Protein AF-A0A958FHH5-F1 (afdb_monomer_lite)

Radius of gyration: 32.38 Å; chains: 1; bounding box: 76×62×76 Å

Structure (mmCIF, N/CA/C/O backbone):
data_AF-A0A958FHH5-F1
#
_entry.id   AF-A0A958FHH5-F1
#
loop_
_atom_site.group_PDB
_atom_site.id
_atom_site.type_symbol
_atom_site.label_atom_id
_atom_site.label_alt_id
_atom_site.label_comp_id
_atom_site.label_asym_id
_atom_site.label_entity_id
_atom_site.label_seq_id
_atom_site.pdbx_PDB_ins_code
_atom_site.Cartn_x
_atom_site.Cartn_y
_atom_site.Cartn_z
_atom_site.occupancy
_atom_site.B_iso_or_equiv
_atom_site.auth_seq_id
_atom_site.auth_comp_id
_atom_site.auth_asym_id
_atom_site.auth_atom_id
_atom_site.pdbx_PDB_model_num
ATOM 1 N N . GLU A 1 1 ? -6.056 24.837 -4.187 1.00 87.88 1 GLU A N 1
ATOM 2 C CA . GLU A 1 1 ? -6.673 23.653 -3.540 1.00 87.88 1 GLU A CA 1
ATOM 3 C C . GLU A 1 1 ? -6.805 22.467 -4.490 1.00 87.88 1 GLU A C 1
ATOM 5 O O . GLU A 1 1 ? -6.250 21.429 -4.171 1.00 87.88 1 GLU A O 1
ATOM 10 N N . PHE A 1 2 ? -7.457 22.602 -5.654 1.00 94.44 2 PHE A N 1
ATOM 11 C CA . PHE A 1 2 ? -7.648 21.477 -6.589 1.00 94.44 2 PHE A CA 1
ATOM 12 C C . PHE A 1 2 ? -6.337 20.785 -7.005 1.00 94.44 2 PHE A C 1
ATOM 14 O O . PHE A 1 2 ? -6.196 19.589 -6.786 1.00 94.44 2 PHE A O 1
ATOM 21 N N . SER A 1 3 ? -5.340 21.538 -7.486 1.00 96.00 3 SER A N 1
ATOM 22 C CA . SER A 1 3 ? -4.035 20.979 -7.888 1.00 96.00 3 SER A CA 1
ATOM 23 C C . SER A 1 3 ? -3.269 20.308 -6.740 1.00 96.00 3 SER A C 1
ATOM 25 O O . SER A 1 3 ? -2.525 19.364 -6.969 1.00 96.00 3 SER A O 1
ATOM 27 N N . ILE A 1 4 ? -3.477 20.761 -5.496 1.00 96.38 4 ILE A N 1
ATOM 28 C CA . ILE A 1 4 ? -2.903 20.124 -4.299 1.00 96.38 4 ILE A CA 1
ATOM 29 C C . ILE A 1 4 ? -3.571 18.763 -4.076 1.00 96.38 4 ILE A C 1
ATOM 31 O O . ILE A 1 4 ? -2.890 17.778 -3.816 1.00 96.38 4 ILE A O 1
ATOM 35 N N . GLY A 1 5 ? -4.900 18.698 -4.202 1.00 96.12 5 GLY A N 1
ATOM 36 C CA . GLY A 1 5 ? -5.649 17.445 -4.090 1.00 96.12 5 GLY A CA 1
ATOM 37 C C . GLY A 1 5 ? -5.263 16.445 -5.178 1.00 96.12 5 GLY A C 1
ATOM 38 O O . GLY A 1 5 ? -5.027 15.281 -4.881 1.00 96.12 5 GLY A O 1
ATOM 39 N N . GLU A 1 6 ? -5.122 16.913 -6.417 1.00 96.00 6 GLU A N 1
ATOM 40 C CA . GLU A 1 6 ? -4.644 16.101 -7.537 1.00 96.00 6 GLU A CA 1
ATOM 41 C C . GLU A 1 6 ? -3.234 15.552 -7.273 1.00 96.00 6 GLU A C 1
ATOM 43 O O . GLU A 1 6 ? -2.996 14.358 -7.438 1.00 96.00 6 GLU A O 1
ATOM 48 N N . TYR A 1 7 ? -2.320 16.385 -6.765 1.00 96.50 7 TYR A N 1
ATOM 49 C CA . TYR A 1 7 ? -0.983 15.934 -6.381 1.00 96.50 7 TYR A CA 1
ATOM 50 C C . TYR A 1 7 ? -1.019 14.859 -5.287 1.00 96.50 7 TYR A C 1
ATOM 52 O O . TYR A 1 7 ? -0.315 13.860 -5.396 1.00 96.50 7 TYR A O 1
ATOM 60 N N . ILE A 1 8 ? -1.855 15.025 -4.257 1.00 96.44 8 ILE A N 1
ATOM 61 C CA . ILE A 1 8 ? -2.044 14.015 -3.202 1.00 96.44 8 ILE A CA 1
ATOM 62 C C . ILE A 1 8 ? -2.522 12.688 -3.808 1.00 96.44 8 ILE A C 1
ATOM 64 O O . ILE A 1 8 ? -1.971 11.642 -3.479 1.00 96.44 8 ILE A O 1
ATOM 68 N N . ILE A 1 9 ? -3.500 12.729 -4.719 1.00 93.38 9 ILE A N 1
ATOM 69 C CA . ILE A 1 9 ? -4.060 11.536 -5.375 1.00 93.38 9 ILE A CA 1
ATOM 70 C C . ILE A 1 9 ? -3.011 10.823 -6.242 1.00 93.38 9 ILE A C 1
ATOM 72 O O . ILE A 1 9 ? -2.945 9.596 -6.236 1.00 93.38 9 ILE A O 1
ATOM 76 N N . TYR A 1 10 ? -2.158 11.562 -6.956 1.00 93.31 10 TYR A N 1
ATOM 77 C CA . TYR A 1 10 ? -1.091 10.958 -7.763 1.00 93.31 10 TYR A CA 1
ATOM 78 C C . TYR A 1 10 ? 0.041 10.333 -6.944 1.00 93.31 10 TYR A C 1
ATOM 80 O O . TYR A 1 10 ? 0.818 9.557 -7.493 1.00 93.31 10 TYR A O 1
ATOM 88 N N . ASN A 1 11 ? 0.138 10.653 -5.654 1.00 94.88 11 ASN A N 1
ATOM 89 C CA . ASN A 1 11 ? 1.156 10.116 -4.751 1.00 94.88 11 ASN A CA 1
ATOM 90 C C . ASN A 1 11 ? 0.574 9.102 -3.753 1.00 94.88 11 ASN A C 1
ATOM 92 O O . ASN A 1 11 ? 1.100 8.918 -2.654 1.00 94.88 11 ASN A O 1
ATOM 96 N N . LEU A 1 12 ? -0.529 8.449 -4.119 1.00 93.44 12 LEU A N 1
ATOM 97 C CA . LEU A 1 12 ? -1.067 7.324 -3.366 1.00 93.44 12 LEU A CA 1
ATOM 98 C C . LEU A 1 12 ? -0.330 6.039 -3.725 1.00 93.44 12 LEU A C 1
ATOM 100 O O . LEU A 1 12 ? -0.006 5.782 -4.884 1.00 93.44 12 LEU A O 1
ATOM 104 N N . ARG A 1 13 ? -0.117 5.203 -2.717 1.00 91.56 13 ARG A N 1
ATOM 105 C CA . ARG A 1 13 ? 0.350 3.830 -2.893 1.00 91.56 13 ARG A CA 1
ATOM 106 C C . ARG A 1 13 ? -0.820 2.912 -3.247 1.00 91.56 13 ARG A C 1
ATOM 108 O O . ARG A 1 13 ? -1.985 3.273 -3.081 1.00 91.56 13 ARG A O 1
ATOM 115 N N . ASP A 1 14 ? -0.505 1.684 -3.650 1.00 89.38 14 ASP A N 1
ATOM 116 C CA . ASP A 1 14 ? -1.494 0.668 -4.047 1.00 89.38 14 ASP A CA 1
ATOM 117 C C . ASP A 1 14 ? -2.492 0.297 -2.927 1.00 89.38 14 ASP A C 1
ATOM 119 O O . ASP A 1 14 ? -3.592 -0.176 -3.198 1.00 89.38 14 ASP A O 1
ATOM 123 N N . ASP A 1 15 ? -2.134 0.515 -1.656 1.00 91.25 15 ASP A N 1
ATOM 124 C CA . ASP A 1 15 ? -3.020 0.321 -0.497 1.00 91.25 15 ASP A CA 1
ATOM 125 C C . ASP A 1 15 ? -3.979 1.507 -0.248 1.00 91.25 15 ASP A C 1
ATOM 127 O O . ASP A 1 15 ? -4.868 1.433 0.608 1.00 91.25 15 ASP A O 1
ATOM 131 N N . GLY A 1 16 ? -3.832 2.592 -1.012 1.00 92.44 16 GLY A N 1
ATOM 132 C CA . GLY A 1 16 ? -4.584 3.837 -0.886 1.00 92.44 16 GLY A CA 1
ATOM 133 C C . GLY A 1 16 ? -4.055 4.787 0.183 1.00 92.44 16 GLY A C 1
ATOM 134 O O . GLY A 1 16 ? -4.721 5.777 0.477 1.00 92.44 16 GLY A O 1
ATOM 135 N N . TRP A 1 17 ? -2.902 4.519 0.797 1.00 95.62 17 TRP A N 1
ATOM 136 C CA . TRP A 1 17 ? -2.264 5.463 1.719 1.00 95.62 17 TRP A CA 1
ATOM 137 C C . TRP A 1 17 ? -1.385 6.453 0.958 1.00 95.62 17 TRP A C 1
ATOM 139 O O . TRP A 1 17 ? -0.913 6.168 -0.143 1.00 95.62 17 TRP A O 1
ATOM 149 N N . LEU A 1 18 ? -1.165 7.624 1.551 1.00 95.62 18 LEU A N 1
ATOM 150 C CA . LEU A 1 18 ? -0.215 8.594 1.016 1.00 95.62 18 LEU A CA 1
ATOM 151 C C . LEU A 1 18 ? 1.204 8.023 1.128 1.00 95.62 18 LEU A C 1
ATOM 153 O O . LEU A 1 18 ? 1.540 7.400 2.141 1.00 95.62 18 LEU A O 1
ATOM 157 N N . ASP A 1 19 ? 2.026 8.221 0.099 1.00 93.12 19 ASP A N 1
ATOM 158 C CA . ASP A 1 19 ? 3.425 7.807 0.148 1.00 93.12 19 ASP A CA 1
ATOM 159 C C . ASP A 1 19 ? 4.137 8.425 1.364 1.00 93.12 19 ASP A C 1
ATOM 161 O O . ASP A 1 19 ? 3.977 9.603 1.681 1.00 93.12 19 ASP A O 1
ATOM 165 N N . THR A 1 20 ? 4.932 7.613 2.060 1.00 88.56 20 THR A N 1
ATOM 166 C CA . THR A 1 20 ? 5.675 8.021 3.256 1.00 88.56 20 THR A CA 1
ATOM 167 C C . THR A 1 20 ? 6.700 9.118 2.986 1.00 88.56 20 THR A C 1
ATOM 169 O O . THR A 1 20 ? 7.062 9.839 3.915 1.00 88.56 20 THR A O 1
ATOM 172 N N . GLU A 1 21 ? 7.173 9.249 1.746 1.00 89.44 21 GLU A N 1
ATOM 173 C CA . GLU A 1 21 ? 8.102 10.309 1.344 1.00 89.44 21 GLU A CA 1
ATOM 174 C C . GLU A 1 21 ? 7.393 11.648 1.079 1.00 89.44 21 GLU A C 1
ATOM 176 O O . GLU A 1 21 ? 8.039 12.697 1.052 1.00 89.44 21 GLU A O 1
ATOM 181 N N . VAL A 1 22 ? 6.064 11.639 0.929 1.00 91.19 22 VAL A N 1
ATOM 182 C CA . VAL A 1 22 ? 5.265 12.819 0.593 1.00 91.19 22 VAL A CA 1
ATOM 183 C C . VAL A 1 22 ? 4.611 13.385 1.851 1.00 91.19 22 VAL A C 1
ATOM 185 O O . VAL A 1 22 ? 3.597 12.892 2.343 1.00 91.19 22 VAL A O 1
ATOM 188 N N . THR A 1 23 ? 5.185 14.469 2.374 1.00 93.69 23 THR A N 1
ATOM 189 C CA . THR A 1 23 ? 4.656 15.181 3.548 1.00 93.69 23 THR A CA 1
ATOM 190 C C . THR A 1 23 ? 3.908 16.455 3.166 1.00 93.69 23 THR A C 1
ATOM 192 O O . THR A 1 23 ? 4.121 17.031 2.095 1.00 93.69 23 THR A O 1
ATOM 195 N N . THR A 1 24 ? 3.071 16.958 4.075 1.00 93.31 24 THR A N 1
ATOM 196 C CA . THR A 1 24 ? 2.372 18.240 3.917 1.00 93.31 24 THR A CA 1
ATOM 197 C C . THR A 1 24 ? 3.321 19.409 3.671 1.00 93.31 24 THR A C 1
ATOM 199 O O . THR A 1 24 ? 3.011 20.288 2.871 1.00 93.31 24 THR A O 1
ATOM 202 N N . GLU A 1 25 ? 4.496 19.395 4.298 1.00 94.56 25 GLU A N 1
ATOM 203 C CA . GLU A 1 25 ? 5.543 20.407 4.137 1.00 94.56 25 GLU A CA 1
ATOM 204 C C . GLU A 1 25 ? 6.187 20.322 2.751 1.00 94.56 25 GLU A C 1
ATOM 206 O O . GLU A 1 25 ? 6.414 21.350 2.116 1.00 94.56 25 GLU A O 1
ATOM 211 N N . SER A 1 26 ? 6.443 19.106 2.255 1.00 94.56 26 SER A N 1
ATOM 212 C CA . SER A 1 26 ? 7.017 18.906 0.919 1.00 94.56 26 SER A CA 1
ATOM 213 C C . SER A 1 26 ? 6.073 19.396 -0.186 1.00 94.56 26 SER A C 1
ATOM 215 O O . SER A 1 26 ? 6.493 20.119 -1.088 1.00 94.56 26 SER A O 1
ATOM 217 N N . ILE A 1 27 ? 4.775 19.099 -0.065 1.00 94.75 27 ILE A N 1
ATOM 218 C CA . ILE A 1 27 ? 3.745 19.583 -0.990 1.00 94.75 27 ILE A CA 1
ATOM 219 C C . ILE A 1 27 ? 3.628 21.107 -0.889 1.00 94.75 27 ILE A C 1
ATOM 221 O O . ILE A 1 27 ? 3.551 21.791 -1.908 1.00 94.75 27 ILE A O 1
ATOM 225 N N . ALA A 1 28 ? 3.641 21.655 0.329 1.00 96.19 28 ALA A N 1
ATOM 226 C CA . ALA A 1 28 ? 3.567 23.095 0.547 1.00 96.19 28 ALA A CA 1
ATOM 227 C C . ALA A 1 28 ? 4.722 23.843 -0.134 1.00 96.19 28 ALA A C 1
ATOM 229 O O . ALA A 1 28 ? 4.491 24.886 -0.741 1.00 96.19 28 ALA A O 1
ATOM 230 N N . LEU A 1 29 ? 5.935 23.278 -0.103 1.00 95.69 29 LEU A N 1
ATOM 231 C CA . LEU A 1 29 ? 7.101 23.823 -0.798 1.00 95.69 29 LEU A CA 1
ATOM 232 C C . LEU A 1 29 ? 6.933 23.798 -2.326 1.00 95.69 29 LEU A C 1
ATOM 234 O O . LEU A 1 29 ? 7.236 24.789 -2.981 1.00 95.69 29 LEU A O 1
ATOM 238 N N . ILE A 1 30 ? 6.426 22.696 -2.891 1.00 95.31 30 ILE A N 1
ATOM 239 C CA . ILE A 1 30 ? 6.205 22.545 -4.343 1.00 95.31 30 ILE A CA 1
ATOM 240 C C . ILE A 1 30 ? 5.177 23.555 -4.866 1.00 95.31 30 ILE A C 1
ATOM 242 O O . ILE A 1 30 ? 5.339 24.098 -5.956 1.00 95.31 30 ILE A O 1
ATOM 246 N N . PHE A 1 31 ? 4.115 23.795 -4.097 1.00 95.81 31 PHE A N 1
ATOM 247 C CA . PHE A 1 31 ? 3.022 24.693 -4.475 1.00 95.81 31 PHE A CA 1
ATOM 248 C C . PHE A 1 31 ? 3.170 26.115 -3.915 1.00 95.81 31 PHE A C 1
ATOM 250 O O . PHE A 1 31 ? 2.223 26.894 -4.025 1.00 95.81 31 PHE A O 1
ATOM 257 N N . GLU A 1 32 ? 4.318 26.439 -3.307 1.00 96.25 32 GLU A N 1
ATOM 258 C CA . GLU A 1 32 ? 4.611 27.737 -2.680 1.00 96.25 32 GLU A CA 1
ATOM 259 C C . GLU A 1 32 ? 3.460 28.234 -1.782 1.00 96.25 32 GLU A C 1
ATOM 261 O O . GLU A 1 32 ? 2.970 29.359 -1.895 1.00 96.25 32 GLU A O 1
ATOM 266 N N . THR A 1 33 ? 2.972 27.357 -0.902 1.00 95.94 33 THR A N 1
ATOM 267 C CA . THR A 1 33 ? 1.782 27.606 -0.080 1.00 95.94 33 THR A CA 1
ATOM 268 C C . THR A 1 33 ? 1.992 27.276 1.399 1.00 95.94 33 THR A C 1
ATOM 270 O O . THR A 1 33 ? 3.053 26.822 1.814 1.00 95.94 33 THR A O 1
ATOM 273 N N . ASP A 1 34 ? 0.969 27.530 2.215 1.00 95.00 34 ASP A N 1
ATOM 274 C CA . ASP A 1 34 ? 0.974 27.229 3.645 1.00 95.00 34 ASP A CA 1
ATOM 275 C C . ASP A 1 34 ? 0.735 25.724 3.896 1.00 95.00 34 ASP A C 1
ATOM 277 O O . ASP A 1 34 ? -0.248 25.174 3.381 1.00 95.00 34 ASP A O 1
ATOM 281 N N . PRO A 1 35 ? 1.547 25.045 4.730 1.00 94.88 35 PRO A N 1
ATOM 282 C CA . PRO A 1 35 ? 1.305 23.652 5.116 1.00 94.88 35 PRO A CA 1
ATOM 283 C C . PRO A 1 35 ? -0.087 23.418 5.715 1.00 94.88 35 PRO A C 1
ATOM 285 O O . PRO A 1 35 ? -0.694 22.369 5.496 1.00 94.88 35 PRO A O 1
ATOM 288 N N . GLY A 1 36 ? -0.648 24.412 6.411 1.00 96.69 36 GLY A N 1
ATOM 289 C CA . GLY A 1 36 ? -2.007 24.346 6.940 1.00 96.69 36 GLY A CA 1
ATOM 290 C C . GLY A 1 36 ? -3.083 24.302 5.852 1.00 96.69 36 GLY A C 1
ATOM 291 O O . GLY A 1 36 ? -4.134 23.693 6.066 1.00 96.69 36 GLY A O 1
ATOM 292 N N . LEU A 1 37 ? -2.855 24.901 4.676 1.00 96.56 37 LEU A N 1
ATOM 293 C CA . LEU A 1 37 ? -3.731 24.722 3.513 1.00 96.56 37 LEU A CA 1
ATOM 294 C C . LEU A 1 37 ? -3.673 23.280 3.003 1.00 96.56 37 LEU A C 1
ATOM 296 O O . LEU A 1 37 ? -4.724 22.689 2.758 1.00 96.56 37 LEU A O 1
ATOM 300 N N . VAL A 1 38 ? -2.473 22.707 2.883 1.00 97.19 38 VAL A N 1
ATOM 301 C CA . VAL A 1 38 ? -2.290 21.322 2.424 1.00 97.19 38 VAL A CA 1
ATOM 302 C C . VAL A 1 38 ? -2.971 20.341 3.375 1.00 97.19 38 VAL A C 1
ATOM 304 O O . VAL A 1 38 ? -3.723 19.487 2.916 1.00 97.19 38 VAL A O 1
ATOM 307 N N . GLU A 1 39 ? -2.809 20.506 4.690 1.00 97.00 39 GLU A N 1
ATOM 308 C CA . GLU A 1 39 ? -3.464 19.655 5.693 1.00 97.00 39 GLU A CA 1
ATOM 309 C C . GLU A 1 39 ? -5.001 19.727 5.590 1.00 97.00 39 GLU A C 1
ATOM 311 O O . GLU A 1 39 ? -5.686 18.713 5.725 1.00 97.00 39 GLU A O 1
ATOM 316 N N . ARG A 1 40 ? -5.579 20.903 5.290 1.00 97.31 40 ARG A N 1
ATOM 317 C CA . ARG A 1 40 ? -7.031 21.024 5.045 1.00 97.31 40 ARG A CA 1
ATOM 318 C C . ARG A 1 40 ? -7.470 20.269 3.795 1.00 97.31 40 ARG A C 1
ATOM 320 O O . ARG A 1 40 ? -8.510 19.609 3.821 1.00 97.31 40 ARG A O 1
ATOM 327 N N . VAL A 1 41 ? -6.701 20.373 2.711 1.00 97.56 41 VAL A N 1
ATOM 328 C CA . VAL A 1 41 ? -6.984 19.650 1.465 1.00 97.56 41 VAL A CA 1
ATOM 329 C C . VAL A 1 41 ? -6.867 18.144 1.695 1.00 97.56 41 VAL A C 1
ATOM 331 O O . VAL A 1 41 ? -7.792 17.418 1.340 1.00 97.56 41 VAL A O 1
ATOM 334 N N . LEU A 1 42 ? -5.808 17.687 2.367 1.00 97.44 42 LEU A N 1
ATOM 335 C CA . LEU A 1 42 ? -5.596 16.286 2.729 1.00 97.44 42 LEU A CA 1
ATOM 336 C C . LEU A 1 42 ? -6.785 15.723 3.517 1.00 97.44 42 LEU A C 1
ATOM 338 O O . LEU A 1 42 ? -7.352 14.711 3.120 1.00 97.44 42 LEU A O 1
ATOM 342 N N . LYS A 1 43 ? -7.249 16.425 4.558 1.00 96.81 43 LYS A N 1
ATOM 343 C CA . LYS A 1 43 ? -8.432 16.012 5.338 1.00 96.81 43 LYS A CA 1
ATOM 344 C C . LYS A 1 43 ? -9.710 15.924 4.507 1.00 96.81 43 LYS A C 1
ATOM 346 O O . LYS A 1 43 ? -10.579 15.104 4.799 1.00 96.81 43 LYS A O 1
ATOM 351 N N . ARG A 1 44 ? -9.855 16.766 3.479 1.00 96.62 44 ARG A N 1
ATOM 352 C CA . ARG A 1 44 ? -10.986 16.688 2.545 1.00 96.62 44 ARG A CA 1
ATOM 353 C C . ARG A 1 44 ? -10.851 15.485 1.612 1.00 96.62 44 ARG A C 1
ATOM 355 O O . ARG A 1 44 ? -11.849 14.802 1.415 1.00 96.62 44 ARG A O 1
ATOM 362 N N . VAL A 1 45 ? -9.651 15.204 1.096 1.00 96.62 45 VAL A N 1
ATOM 363 C CA . VAL A 1 45 ? -9.363 14.009 0.279 1.00 96.62 45 VAL A CA 1
ATOM 364 C C . VAL A 1 45 ? -9.626 12.729 1.076 1.00 96.62 45 VAL A C 1
ATOM 366 O O . VAL A 1 45 ? -10.310 11.841 0.587 1.00 96.62 45 VAL A O 1
ATOM 369 N N . GLN A 1 46 ? -9.205 12.670 2.341 1.00 97.44 46 GLN A N 1
ATOM 370 C CA . GLN A 1 46 ? -9.418 11.505 3.208 1.00 97.44 46 GLN A CA 1
ATOM 371 C C . GLN A 1 46 ? -10.892 11.172 3.473 1.00 97.44 46 GLN A C 1
ATOM 373 O O . GLN A 1 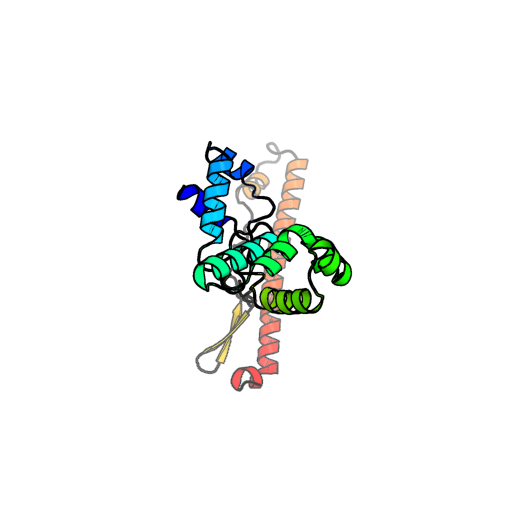46 ? -11.222 10.036 3.811 1.00 97.44 46 GLN A O 1
ATOM 378 N N . ARG A 1 47 ? -11.795 12.144 3.314 1.00 96.19 47 ARG A N 1
ATOM 379 C CA . ARG A 1 47 ? -13.247 11.959 3.452 1.00 96.19 47 ARG A CA 1
ATOM 380 C C . ARG A 1 47 ? -13.952 11.642 2.123 1.00 96.19 47 ARG A C 1
ATOM 382 O O . ARG A 1 47 ? -15.178 11.561 2.114 1.00 96.19 47 ARG A O 1
ATOM 389 N N . MET A 1 48 ? -13.218 11.503 1.017 1.00 94.12 48 MET A N 1
ATOM 390 C CA . MET A 1 48 ? -13.767 11.080 -0.278 1.00 94.12 48 MET A CA 1
ATOM 391 C C . MET A 1 48 ? -14.010 9.568 -0.317 1.00 94.12 48 MET A C 1
ATOM 393 O O . MET A 1 48 ? -13.696 8.867 0.637 1.00 94.12 48 MET A O 1
ATOM 397 N N . ASP A 1 49 ? -14.596 9.073 -1.407 1.00 90.88 49 ASP A N 1
ATOM 398 C CA . ASP A 1 49 ? -14.778 7.641 -1.650 1.00 90.88 49 ASP A CA 1
ATOM 399 C C . ASP A 1 49 ? -13.554 7.078 -2.398 1.00 90.88 49 ASP A C 1
ATOM 401 O O . ASP A 1 49 ? -13.221 7.610 -3.463 1.00 90.88 49 ASP A O 1
ATOM 405 N N . PRO A 1 50 ? -12.863 6.045 -1.878 1.00 93.62 50 PRO A N 1
ATOM 406 C CA . PRO A 1 50 ? -13.110 5.336 -0.616 1.00 93.62 50 PRO A CA 1
ATOM 407 C C . PRO A 1 50 ? -12.643 6.100 0.638 1.00 93.62 50 PRO A C 1
ATOM 409 O O . PRO A 1 50 ? -11.554 6.670 0.678 1.00 93.62 50 PRO A O 1
ATOM 412 N N . VAL A 1 51 ? -13.448 6.062 1.709 1.00 95.62 51 VAL A N 1
ATOM 413 C CA . VAL A 1 51 ? -13.162 6.803 2.955 1.00 95.62 51 VAL A CA 1
ATOM 414 C C . VAL A 1 51 ? -11.883 6.296 3.624 1.00 95.62 51 VAL A C 1
ATOM 416 O O . VAL A 1 51 ? -11.688 5.095 3.805 1.00 95.62 51 VAL A O 1
ATOM 419 N N . GLY A 1 52 ? -11.031 7.226 4.054 1.00 95.69 52 GLY A N 1
ATOM 420 C CA . GLY A 1 52 ? -9.714 6.946 4.626 1.00 95.69 52 GLY A CA 1
ATOM 421 C C . GLY A 1 52 ? -8.593 6.863 3.587 1.00 95.69 52 GLY A C 1
ATOM 422 O O . GLY A 1 52 ? -7.450 6.600 3.963 1.00 95.69 52 GLY A O 1
ATOM 423 N N . ILE A 1 53 ? -8.884 7.085 2.299 1.00 95.88 53 ILE A N 1
ATOM 424 C CA . ILE A 1 53 ? -7.856 7.211 1.258 1.00 95.88 53 ILE A CA 1
ATOM 425 C C . ILE A 1 53 ? -6.908 8.379 1.554 1.00 95.88 53 ILE A C 1
ATOM 427 O O . ILE A 1 53 ? -7.285 9.335 2.219 1.00 95.88 53 ILE A O 1
ATOM 431 N N . ALA A 1 54 ? -5.660 8.318 1.098 1.00 96.50 54 ALA A N 1
ATOM 432 C CA . ALA A 1 54 ? -4.623 9.301 1.425 1.00 96.50 54 ALA A CA 1
ATOM 433 C C . ALA A 1 54 ? -4.305 9.429 2.930 1.00 96.50 54 ALA A C 1
ATOM 435 O O . ALA A 1 54 ? -3.721 10.422 3.367 1.00 96.50 54 ALA A O 1
ATOM 436 N N . ALA A 1 55 ? -4.676 8.452 3.761 1.00 97.00 55 ALA A N 1
ATOM 437 C CA . ALA A 1 55 ? -4.187 8.400 5.135 1.00 97.00 55 ALA A CA 1
ATOM 438 C C . ALA A 1 55 ? -2.665 8.194 5.157 1.00 97.00 55 ALA A C 1
ATOM 440 O O . ALA A 1 55 ? -2.124 7.466 4.327 1.00 97.00 55 ALA A O 1
ATOM 441 N N . ARG A 1 56 ? -1.966 8.801 6.122 1.00 95.44 56 ARG A N 1
ATOM 442 C CA . ARG A 1 56 ? -0.508 8.640 6.284 1.00 95.44 56 ARG A CA 1
ATOM 443 C C . ARG A 1 56 ? -0.157 7.333 6.992 1.00 95.44 56 ARG A C 1
ATOM 445 O O . ARG A 1 56 ? 0.967 6.848 6.909 1.00 95.44 56 ARG A O 1
ATOM 452 N N . ASN A 1 57 ? -1.100 6.786 7.756 1.00 95.19 57 ASN A N 1
ATOM 453 C CA . ASN A 1 57 ? -0.936 5.548 8.506 1.00 95.19 57 ASN A CA 1
ATOM 454 C C . ASN A 1 57 ? -2.291 4.899 8.831 1.00 95.19 57 ASN A C 1
ATOM 456 O O . ASN A 1 57 ? -3.350 5.515 8.701 1.00 95.19 57 ASN A O 1
ATOM 460 N N . LEU A 1 58 ? -2.239 3.655 9.318 1.00 95.00 58 LEU A N 1
ATOM 461 C CA . LEU A 1 58 ? -3.422 2.873 9.683 1.00 95.00 58 LEU A CA 1
ATOM 462 C C . LEU A 1 58 ? -4.311 3.580 10.713 1.00 95.00 58 LEU A C 1
ATOM 464 O O . LEU A 1 58 ? -5.530 3.584 10.574 1.00 95.00 58 LEU A O 1
ATOM 468 N N . ARG A 1 59 ? -3.714 4.182 11.747 1.00 96.50 59 ARG A N 1
ATOM 469 C CA . ARG A 1 59 ? -4.462 4.870 12.804 1.00 96.50 59 ARG A CA 1
ATOM 470 C C . ARG A 1 59 ? -5.309 5.998 12.222 1.00 96.50 59 ARG A C 1
ATOM 472 O O . ARG A 1 59 ? -6.497 6.071 12.511 1.00 96.50 59 ARG A O 1
ATOM 479 N N . GLU A 1 60 ? -4.706 6.843 11.393 1.00 96.25 60 GLU A N 1
ATOM 480 C CA . GLU A 1 60 ? -5.390 7.939 10.708 1.00 96.25 60 GLU A CA 1
ATOM 481 C C . GLU A 1 60 ? -6.487 7.418 9.770 1.00 96.25 60 GLU A C 1
ATOM 483 O O . GLU A 1 60 ? -7.615 7.900 9.840 1.00 96.25 60 GLU A O 1
ATOM 488 N N . CYS A 1 61 ? -6.194 6.380 8.979 1.00 97.06 61 CYS A N 1
ATOM 489 C CA . CYS A 1 61 ? -7.157 5.735 8.082 1.00 97.06 61 CYS A CA 1
ATOM 490 C C . CYS A 1 61 ? -8.429 5.300 8.830 1.00 97.06 61 CYS A C 1
ATOM 492 O O . CYS A 1 61 ? -9.545 5.690 8.476 1.00 97.06 61 CYS A O 1
ATOM 494 N N . LEU A 1 62 ? -8.256 4.541 9.917 1.00 96.81 62 LEU A N 1
ATOM 495 C CA . LEU A 1 62 ? -9.367 4.029 10.719 1.00 96.81 62 LEU A CA 1
ATOM 496 C C . LEU A 1 62 ? -10.109 5.150 11.460 1.00 96.81 62 LEU A C 1
ATOM 498 O O . LEU A 1 62 ? -11.336 5.113 11.554 1.00 96.81 62 LEU A O 1
ATOM 502 N N . MET A 1 63 ? -9.392 6.160 11.964 1.00 96.94 63 MET A N 1
ATOM 503 C CA . MET A 1 63 ? -10.009 7.315 12.622 1.00 96.94 63 MET A CA 1
ATOM 504 C C . MET A 1 63 ? -10.915 8.091 11.663 1.00 96.94 63 MET A C 1
ATOM 506 O O . MET A 1 63 ? -12.057 8.366 12.022 1.00 96.94 63 MET A O 1
ATOM 510 N N . VAL A 1 64 ? -10.463 8.382 10.438 1.00 96.94 64 VAL A N 1
ATOM 511 C CA . VAL A 1 64 ? -11.279 9.109 9.450 1.00 96.94 64 VAL A CA 1
ATOM 512 C C . VAL A 1 64 ? -12.544 8.325 9.095 1.00 96.94 64 VAL A C 1
ATOM 514 O O . VAL A 1 64 ? -13.631 8.901 9.043 1.00 96.94 64 VAL A O 1
ATOM 517 N N . GLN A 1 65 ? -12.446 7.004 8.921 1.00 95.88 65 GLN A N 1
ATOM 518 C CA . GLN A 1 65 ? -13.622 6.171 8.649 1.00 95.88 65 GLN A CA 1
ATOM 519 C C . GLN A 1 65 ? -14.633 6.178 9.802 1.00 95.88 65 GLN A C 1
ATOM 521 O O . GLN A 1 65 ? -15.841 6.237 9.563 1.00 95.88 65 GLN A O 1
ATOM 526 N N . LEU A 1 66 ? -14.162 6.148 11.053 1.00 95.25 66 LEU A N 1
ATOM 527 C CA . LEU A 1 66 ? -15.034 6.256 12.225 1.00 95.25 66 LEU A CA 1
ATOM 528 C C . LEU A 1 66 ? -15.667 7.639 12.356 1.00 95.25 66 LEU A C 1
ATOM 530 O O . LEU A 1 66 ? -16.841 7.726 12.703 1.00 95.25 66 LEU A O 1
ATOM 534 N N . GLU A 1 67 ? -14.923 8.709 12.075 1.00 94.25 67 GLU A N 1
ATOM 535 C CA . GLU A 1 67 ? -15.465 10.068 12.078 1.00 94.25 67 GLU A CA 1
ATOM 536 C C . GLU A 1 67 ? -16.591 10.214 11.058 1.00 94.25 67 GLU A C 1
ATOM 538 O O . GLU A 1 67 ? -17.661 10.704 11.405 1.00 94.25 67 GLU A O 1
ATOM 543 N N . VAL A 1 68 ? -16.391 9.732 9.828 1.00 93.25 68 VAL A N 1
ATOM 544 C CA . VAL A 1 68 ? -17.437 9.768 8.798 1.00 93.25 68 VAL A CA 1
ATOM 545 C C . VAL A 1 68 ? -18.654 8.956 9.238 1.00 93.25 68 VAL A C 1
ATOM 547 O O . VAL A 1 68 ? -19.767 9.468 9.176 1.00 93.25 68 VAL A O 1
ATOM 550 N N . LYS A 1 69 ? -18.469 7.738 9.770 1.00 91.12 69 LYS A N 1
ATOM 551 C CA . LYS A 1 69 ? -19.586 6.929 10.292 1.00 91.12 69 LYS A CA 1
ATOM 552 C C . LYS A 1 69 ? -20.326 7.606 11.447 1.00 91.12 69 LYS A C 1
ATOM 554 O O . LYS A 1 69 ? -21.550 7.511 11.513 1.00 91.12 69 LYS A O 1
ATOM 559 N N . ARG A 1 70 ? -19.614 8.287 12.348 1.00 90.38 70 ARG A N 1
ATOM 560 C CA . ARG A 1 70 ? -20.217 9.078 13.430 1.00 90.38 70 ARG A CA 1
ATOM 561 C C . ARG A 1 70 ? -21.078 10.201 12.868 1.00 90.38 70 ARG A C 1
ATOM 563 O O . ARG A 1 70 ? -22.211 10.360 13.312 1.00 90.38 70 ARG A O 1
ATOM 570 N N . ASP A 1 71 ? -20.555 10.924 11.882 1.00 88.00 71 ASP A N 1
ATOM 571 C CA . ASP A 1 71 ? -21.228 12.065 11.268 1.00 88.00 71 ASP A CA 1
ATOM 572 C C . ASP A 1 71 ? -22.466 11.623 10.444 1.00 88.00 71 ASP A C 1
ATOM 574 O O . ASP A 1 71 ? -23.444 12.364 10.371 1.00 88.00 71 ASP A O 1
ATOM 578 N N . THR A 1 72 ? -22.469 10.414 9.856 1.00 83.81 72 THR A N 1
ATOM 579 C CA . THR A 1 72 ? -23.566 9.933 8.987 1.00 83.81 72 THR A CA 1
ATOM 580 C C . THR A 1 72 ? -24.592 9.019 9.661 1.00 83.81 72 THR A C 1
ATOM 582 O O . THR A 1 72 ? -25.744 8.996 9.238 1.00 83.81 72 THR A O 1
ATOM 585 N N . ALA A 1 73 ? -24.197 8.212 10.650 1.00 72.62 73 ALA A N 1
ATOM 586 C CA . ALA A 1 73 ? -25.028 7.118 11.172 1.00 72.62 73 ALA A CA 1
ATOM 587 C C . ALA A 1 73 ? -25.590 7.362 12.585 1.00 72.62 73 ALA A C 1
ATOM 589 O O . ALA A 1 73 ? -26.202 6.454 13.144 1.00 72.62 73 ALA A O 1
ATOM 590 N N . ASN A 1 74 ? -25.374 8.545 13.186 1.00 65.88 74 ASN A N 1
ATOM 591 C CA . ASN A 1 74 ? -25.750 8.850 14.581 1.00 65.88 74 ASN A CA 1
ATOM 592 C C . ASN A 1 74 ? -25.275 7.782 15.598 1.00 65.88 74 ASN A C 1
ATOM 594 O O . ASN A 1 74 ? -25.870 7.595 16.660 1.00 65.88 74 ASN A O 1
ATOM 598 N N . GLY A 1 75 ? -24.209 7.051 15.265 1.00 63.22 75 GLY A N 1
ATOM 599 C CA . GLY A 1 75 ? -23.710 5.932 16.059 1.00 63.22 75 GLY A CA 1
ATOM 600 C C . GLY A 1 75 ? -22.785 6.369 17.195 1.00 63.22 75 GLY A C 1
ATOM 601 O O . GLY A 1 75 ? -22.089 7.381 17.105 1.00 63.22 75 GLY A O 1
ATOM 602 N N . HIS A 1 76 ? -22.723 5.563 18.257 1.00 77.00 76 HIS A N 1
ATOM 603 C CA . HIS A 1 76 ? -21.804 5.751 19.384 1.00 77.00 76 HIS A CA 1
ATOM 604 C C . HIS A 1 76 ? -20.375 5.298 19.039 1.00 77.00 76 HIS A C 1
ATOM 606 O O . HIS A 1 76 ? -19.882 4.291 19.544 1.00 77.00 76 HIS A O 1
ATOM 612 N N . TYR A 1 77 ? -19.693 6.058 18.179 1.00 88.88 77 TYR A N 1
ATOM 613 C CA . TYR A 1 77 ? -18.299 5.801 17.788 1.00 88.88 77 TYR A CA 1
ATOM 614 C C . TYR A 1 77 ? -17.264 6.531 18.660 1.00 88.88 77 TYR A C 1
ATOM 616 O O . TYR A 1 77 ? -16.064 6.427 18.408 1.00 88.88 77 TYR A O 1
ATOM 624 N N . ASP A 1 78 ? -17.697 7.223 19.718 1.00 90.81 78 ASP A N 1
ATOM 625 C CA . ASP A 1 78 ? -16.808 8.003 20.588 1.00 90.81 78 ASP A CA 1
ATOM 626 C C . ASP A 1 78 ? -15.786 7.136 21.330 1.00 90.81 78 ASP A C 1
ATOM 628 O O . ASP A 1 78 ? -14.622 7.518 21.445 1.00 90.81 78 ASP A O 1
ATOM 632 N N . ILE A 1 79 ? -16.184 5.951 21.808 1.00 93.31 79 ILE A N 1
ATOM 633 C CA . ILE A 1 79 ? -15.261 5.028 22.485 1.00 93.31 79 ILE A CA 1
ATOM 634 C C . ILE A 1 79 ? -14.238 4.448 21.488 1.00 93.31 79 ILE A C 1
ATOM 636 O O . ILE A 1 79 ? -13.044 4.595 21.753 1.00 93.31 79 ILE A O 1
ATOM 640 N N . PRO A 1 80 ? -14.633 3.880 20.327 1.00 94.81 80 PRO A N 1
ATOM 641 C CA . PRO A 1 80 ? -13.688 3.488 19.277 1.00 94.81 80 PRO A CA 1
ATOM 642 C C . PRO A 1 80 ? -12.694 4.591 18.883 1.00 94.81 80 PRO A C 1
ATOM 644 O O . PRO A 1 80 ? -11.491 4.339 18.806 1.00 94.81 80 PRO A O 1
ATOM 647 N N . LEU A 1 81 ? -13.175 5.825 18.690 1.00 95.44 81 LEU A N 1
ATOM 648 C CA . LEU A 1 81 ? -12.328 6.974 18.360 1.00 95.44 81 LEU A CA 1
ATOM 649 C C . LEU A 1 81 ? -11.334 7.295 19.481 1.00 95.44 81 LEU A C 1
ATOM 651 O O . LEU A 1 81 ? -10.156 7.515 19.204 1.00 95.44 81 LEU A O 1
ATOM 655 N N . ARG A 1 82 ? -11.777 7.287 20.746 1.00 95.56 82 ARG A N 1
ATOM 656 C CA . ARG A 1 82 ? -10.898 7.481 21.912 1.00 95.56 82 ARG A CA 1
ATOM 657 C C . ARG A 1 82 ? -9.842 6.387 22.019 1.00 95.56 82 ARG A C 1
ATOM 659 O O . ARG A 1 82 ? -8.692 6.704 22.293 1.00 95.56 82 ARG A O 1
ATOM 666 N N . ILE A 1 83 ? -10.190 5.128 21.748 1.00 96.06 83 ILE A N 1
ATOM 667 C CA . ILE A 1 83 ? -9.223 4.021 21.739 1.00 96.06 83 ILE A CA 1
ATOM 668 C C . ILE A 1 83 ? -8.128 4.279 20.701 1.00 96.06 83 ILE A C 1
ATOM 670 O O . ILE A 1 83 ? -6.947 4.227 21.038 1.00 96.06 83 ILE A O 1
ATOM 674 N N . LEU A 1 84 ? -8.498 4.613 19.460 1.00 96.31 84 LEU A N 1
ATOM 675 C CA . LEU A 1 84 ? -7.514 4.892 18.411 1.00 96.31 84 LEU A CA 1
ATOM 676 C C . LEU A 1 84 ? -6.720 6.180 18.660 1.00 96.31 84 LEU A C 1
ATOM 678 O O . LEU A 1 84 ? -5.578 6.274 18.223 1.00 96.31 84 LEU A O 1
ATOM 682 N N . ARG A 1 85 ? -7.289 7.175 19.349 1.00 95.94 85 ARG A N 1
ATOM 683 C CA . ARG A 1 85 ? -6.618 8.454 19.612 1.00 95.94 85 ARG A CA 1
ATOM 684 C C . ARG A 1 85 ? -5.691 8.408 20.831 1.00 95.94 85 ARG A C 1
ATOM 686 O O . ARG A 1 85 ? -4.568 8.905 20.774 1.00 95.94 85 ARG A O 1
ATOM 693 N N . ASP A 1 86 ? -6.148 7.816 21.921 1.00 95.44 86 ASP A N 1
ATOM 694 C CA . ASP A 1 86 ? -5.515 7.968 23.232 1.00 95.44 86 ASP A CA 1
ATOM 695 C C . ASP A 1 86 ? -4.810 6.673 23.684 1.00 95.44 86 ASP A C 1
ATOM 697 O O . ASP A 1 86 ? -3.891 6.726 24.500 1.00 95.44 86 ASP A O 1
ATOM 701 N N . CYS A 1 87 ? -5.188 5.516 23.119 1.00 95.31 87 CYS A N 1
ATOM 702 C CA . CYS A 1 87 ? -4.728 4.186 23.543 1.00 95.31 87 CYS A CA 1
ATOM 703 C C . CYS A 1 87 ? -4.252 3.295 22.378 1.00 95.31 87 CYS A C 1
ATOM 705 O O . CYS A 1 87 ? -4.307 2.068 22.480 1.00 95.31 87 CYS A O 1
ATOM 707 N N . TYR A 1 88 ? -3.799 3.877 21.260 1.00 94.69 88 TYR A N 1
ATOM 708 C CA . TYR A 1 88 ? -3.465 3.116 20.045 1.00 94.69 88 TYR A CA 1
ATOM 709 C C . TYR A 1 88 ? -2.409 2.027 20.280 1.00 94.69 88 TYR A C 1
ATOM 711 O O . TYR A 1 88 ? -2.576 0.895 19.834 1.00 94.69 88 TYR A O 1
ATOM 719 N N . GLU A 1 89 ? -1.346 2.342 21.021 1.00 94.75 89 GLU A N 1
ATOM 720 C CA . GLU A 1 89 ? -0.269 1.387 21.303 1.00 94.75 89 GLU A CA 1
ATOM 721 C C . GLU A 1 89 ? -0.762 0.188 22.114 1.00 94.75 89 GLU A C 1
ATOM 723 O O . GLU A 1 89 ? -0.454 -0.964 21.802 1.00 94.75 89 GLU A O 1
ATOM 728 N N . ASP A 1 90 ? -1.556 0.431 23.155 1.00 94.88 90 ASP A N 1
ATOM 729 C CA . ASP A 1 90 ? -2.138 -0.636 23.968 1.00 94.88 90 ASP A CA 1
ATOM 730 C C . ASP A 1 90 ? -3.177 -1.444 23.190 1.00 94.88 90 ASP A C 1
ATOM 732 O O . ASP A 1 90 ? -3.227 -2.666 23.328 1.00 94.88 90 ASP A O 1
ATOM 736 N N . PHE A 1 91 ? -3.938 -0.788 22.314 1.00 93.06 91 PHE A N 1
ATOM 737 C CA . PHE A 1 91 ? -4.867 -1.426 21.390 1.00 93.06 91 PHE A CA 1
ATOM 738 C C . PHE A 1 91 ? -4.155 -2.397 20.436 1.00 93.06 91 PHE A C 1
ATOM 740 O O . PHE A 1 91 ? -4.521 -3.573 20.388 1.00 93.06 91 PHE A O 1
ATOM 747 N N . VAL A 1 92 ? -3.104 -1.949 19.736 1.00 91.31 92 VAL A N 1
ATOM 748 C CA . VAL A 1 92 ? -2.333 -2.784 18.792 1.00 91.31 92 VAL A CA 1
ATOM 749 C C . VAL A 1 92 ? -1.685 -3.968 19.512 1.00 91.31 92 VAL A C 1
ATOM 751 O O . VAL A 1 92 ? -1.700 -5.092 19.015 1.00 91.31 92 VAL A O 1
ATOM 754 N N . ASN A 1 93 ? -1.181 -3.745 20.727 1.00 94.00 93 ASN A N 1
ATOM 755 C CA . ASN A 1 93 ? -0.572 -4.787 21.552 1.00 94.00 93 ASN A CA 1
ATOM 756 C C . ASN A 1 93 ? -1.588 -5.633 22.345 1.00 94.00 93 ASN A C 1
ATOM 758 O O . ASN A 1 93 ? -1.185 -6.442 23.183 1.00 94.00 93 ASN A O 1
ATOM 762 N N . ARG A 1 94 ? -2.896 -5.460 22.106 1.00 93.62 94 ARG A N 1
ATOM 763 C CA . ARG A 1 94 ? -3.991 -6.209 22.752 1.00 93.62 94 ARG A CA 1
ATOM 764 C C . ARG A 1 94 ? -4.008 -6.114 24.286 1.00 93.62 94 ARG A C 1
ATOM 766 O O . ARG A 1 94 ? -4.513 -7.008 24.963 1.00 93.62 94 ARG A O 1
ATOM 773 N N . ARG A 1 95 ? -3.488 -5.024 24.856 1.00 95.31 95 ARG A N 1
ATOM 774 C CA . ARG A 1 95 ? -3.462 -4.750 26.305 1.00 95.31 95 ARG A CA 1
ATOM 775 C C . ARG A 1 95 ? -4.783 -4.122 26.764 1.00 95.31 95 ARG A C 1
ATOM 777 O O . ARG A 1 95 ? -4.813 -3.001 27.257 1.00 95.31 95 ARG A O 1
ATOM 784 N N . PHE A 1 96 ? -5.887 -4.843 26.574 1.00 95.31 96 PHE A N 1
ATOM 785 C CA . PHE A 1 96 ? -7.249 -4.309 26.733 1.00 95.31 96 PHE A CA 1
ATOM 786 C C . PHE A 1 96 ? -7.615 -3.889 28.158 1.00 95.31 96 PHE A C 1
ATOM 788 O O . PHE A 1 96 ? -8.398 -2.959 28.315 1.00 95.31 96 PHE A O 1
ATOM 795 N N . GLU A 1 97 ? -7.029 -4.516 29.177 1.00 95.81 97 GLU A N 1
ATOM 796 C CA . GLU A 1 97 ? -7.189 -4.086 30.574 1.00 95.81 97 GLU A CA 1
ATOM 797 C C . GLU A 1 97 ? -6.646 -2.667 30.773 1.00 95.81 97 GLU A C 1
ATOM 799 O O . GLU A 1 97 ? -7.354 -1.804 31.277 1.00 95.81 97 GLU A O 1
ATOM 804 N N . LYS A 1 98 ? -5.456 -2.371 30.231 1.00 95.38 98 LYS A N 1
ATOM 805 C CA . LYS A 1 98 ? -4.887 -1.015 30.275 1.00 95.38 98 LYS A CA 1
ATOM 806 C C . LYS A 1 98 ? -5.740 0.001 29.523 1.00 95.38 98 LYS A C 1
ATOM 808 O O . LYS A 1 98 ? -5.889 1.125 29.984 1.00 95.38 98 LYS A O 1
ATOM 813 N N . VAL A 1 99 ? -6.309 -0.3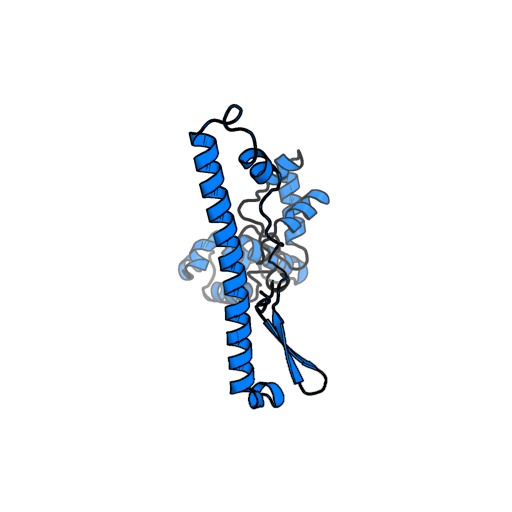93 28.381 1.00 95.81 99 VAL A N 1
ATOM 814 C CA . VAL A 1 99 ? -7.225 0.465 27.610 1.00 95.81 99 VAL A CA 1
ATOM 815 C C . VAL A 1 99 ? -8.485 0.781 28.423 1.00 95.81 99 VAL A C 1
ATOM 817 O O . VAL A 1 99 ? -8.915 1.933 28.459 1.00 95.81 99 VAL A O 1
ATOM 820 N N . ALA A 1 100 ? -9.067 -0.228 29.080 1.00 96.19 100 ALA A N 1
ATOM 821 C CA . ALA A 1 100 ? -10.238 -0.073 29.938 1.00 96.19 100 ALA A CA 1
ATOM 822 C C . ALA A 1 100 ? -9.951 0.880 31.107 1.00 96.19 100 ALA A C 1
ATOM 824 O O . ALA A 1 100 ? -10.689 1.849 31.298 1.00 96.19 100 ALA A O 1
ATOM 825 N N . ASP A 1 101 ? -8.836 0.659 31.807 1.00 95.81 101 ASP A N 1
ATOM 826 C CA . ASP A 1 101 ? -8.403 1.478 32.940 1.00 95.81 101 ASP A CA 1
ATOM 827 C C . ASP A 1 101 ? -8.124 2.928 32.523 1.00 95.81 101 ASP A C 1
ATOM 829 O O . ASP A 1 101 ? -8.623 3.865 33.145 1.00 95.81 101 ASP A O 1
ATOM 833 N N . GLN A 1 102 ? -7.374 3.134 31.434 1.00 95.56 102 GLN A N 1
ATOM 834 C CA . GLN A 1 102 ? -6.998 4.469 30.960 1.00 95.56 102 GLN A CA 1
ATOM 835 C C . GLN A 1 102 ? -8.209 5.285 30.488 1.00 95.56 102 GLN A C 1
ATOM 837 O O . GLN A 1 102 ? -8.246 6.503 30.664 1.00 95.56 102 GLN A O 1
ATOM 842 N N . LEU A 1 103 ? -9.201 4.637 29.871 1.00 94.00 103 LEU A N 1
ATOM 843 C CA . LEU A 1 103 ? -10.396 5.316 29.371 1.00 94.00 103 LEU A CA 1
ATOM 844 C C . LEU A 1 103 ? -11.539 5.383 30.391 1.00 94.00 103 LEU A C 1
ATOM 846 O O . LEU A 1 103 ? -12.502 6.116 30.134 1.00 94.00 103 LEU A O 1
ATOM 850 N N . GLY A 1 104 ? -11.431 4.662 31.513 1.00 94.88 104 GLY A N 1
ATOM 851 C CA . GLY A 1 104 ? -12.470 4.554 32.538 1.00 94.88 104 GLY A CA 1
ATOM 852 C C . GLY A 1 104 ? -13.724 3.831 32.038 1.00 94.88 104 GLY A C 1
ATOM 853 O O . GLY A 1 104 ? -14.837 4.270 32.321 1.00 94.88 104 GLY A O 1
ATOM 854 N N . ILE A 1 105 ? -13.552 2.777 31.238 1.00 95.25 105 ILE A N 1
ATOM 855 C CA . ILE A 1 105 ? -14.639 2.021 30.591 1.00 95.25 105 ILE A CA 1
ATOM 856 C C . ILE A 1 105 ? -14.571 0.538 30.956 1.00 95.25 105 ILE A C 1
ATOM 858 O O . ILE A 1 105 ? -13.537 0.043 31.393 1.00 95.25 105 ILE A O 1
ATOM 862 N N . SER A 1 106 ? -15.662 -0.200 30.755 1.00 96.12 106 SER A N 1
ATOM 863 C CA . SER A 1 106 ? -15.664 -1.645 30.998 1.00 96.12 106 SER A CA 1
ATOM 864 C C . SER A 1 106 ? -14.942 -2.419 29.888 1.00 96.12 106 SER A C 1
ATOM 866 O O . SER A 1 106 ? -14.897 -2.000 28.727 1.00 96.12 106 SER A O 1
ATOM 868 N N . LEU A 1 107 ? -14.436 -3.613 30.213 1.00 95.31 107 LEU A N 1
ATOM 869 C CA . LEU A 1 107 ? -13.870 -4.527 29.212 1.00 95.31 107 LEU A CA 1
ATOM 870 C C . LEU A 1 107 ? -14.881 -4.899 28.118 1.00 95.31 107 LEU A C 1
ATOM 872 O O . LEU A 1 107 ? -14.490 -5.124 26.973 1.00 95.31 107 LEU A O 1
ATOM 876 N N . ASP A 1 108 ? -16.174 -4.932 28.433 1.00 95.50 108 ASP A N 1
ATOM 877 C CA . ASP A 1 108 ? -17.215 -5.193 27.438 1.00 95.50 108 ASP A CA 1
ATOM 878 C C . ASP A 1 108 ? -17.384 -4.019 26.466 1.00 95.50 108 ASP A C 1
ATOM 880 O O . ASP A 1 108 ? -17.558 -4.241 25.269 1.00 95.50 108 ASP A O 1
ATOM 884 N N . GLN A 1 109 ? -17.226 -2.774 26.931 1.00 94.38 109 GLN A N 1
ATOM 885 C CA . GLN A 1 109 ? -17.182 -1.601 26.051 1.00 94.38 109 GLN A CA 1
ATOM 886 C C . GLN A 1 109 ? -15.939 -1.611 25.150 1.00 94.38 109 GLN A C 1
ATOM 888 O O . GLN A 1 109 ? -16.033 -1.257 23.970 1.00 94.38 109 GLN A O 1
ATOM 893 N N . VAL A 1 110 ? -14.789 -2.072 25.659 1.00 95.12 110 VAL A N 1
ATOM 894 C CA . VAL A 1 110 ? -13.587 -2.288 24.833 1.00 95.12 110 VAL A CA 1
ATOM 895 C C . VAL A 1 110 ? -13.857 -3.347 23.761 1.00 95.12 110 VAL A C 1
ATOM 897 O O . VAL A 1 110 ? -13.576 -3.115 22.586 1.00 95.12 110 VAL A O 1
ATOM 900 N N . LYS A 1 111 ? -14.460 -4.486 24.127 1.00 94.50 111 LYS A N 1
ATOM 901 C CA . LYS A 1 111 ? -14.825 -5.553 23.178 1.00 94.50 111 LYS A CA 1
ATOM 902 C C . LYS A 1 111 ? -15.808 -5.084 22.109 1.00 94.50 111 LYS A C 1
ATOM 904 O O . LYS A 1 111 ? -15.593 -5.371 20.934 1.00 94.50 111 LYS A O 1
ATOM 909 N N . ALA A 1 112 ? -16.848 -4.345 22.488 1.00 93.75 112 ALA A N 1
ATOM 910 C CA . ALA A 1 112 ? -17.789 -3.763 21.535 1.00 93.75 112 ALA A CA 1
ATOM 911 C C . ALA A 1 112 ? -17.074 -2.808 20.564 1.00 93.75 112 ALA A C 1
ATOM 913 O O . ALA A 1 112 ? -17.290 -2.858 19.355 1.00 93.75 112 ALA A O 1
ATOM 914 N N . SER A 1 113 ? -16.140 -2.002 21.072 1.00 93.50 113 SER A N 1
ATOM 915 C CA . SER A 1 113 ? -15.358 -1.085 20.240 1.00 93.50 113 SER A CA 1
ATOM 916 C C . SER A 1 113 ? -14.433 -1.813 19.261 1.00 93.50 113 SER A C 1
ATOM 918 O O . SER A 1 113 ? -14.293 -1.384 18.118 1.00 93.50 113 SER A O 1
ATOM 920 N N . LEU A 1 114 ? -13.844 -2.943 19.669 1.00 92.50 114 LEU A N 1
ATOM 921 C CA . LEU A 1 114 ? -13.047 -3.801 18.784 1.00 92.50 114 LEU A CA 1
ATOM 922 C C . LEU A 1 114 ? -13.875 -4.338 17.615 1.00 92.50 114 LEU A C 1
ATOM 924 O O . LEU A 1 114 ? -13.376 -4.387 16.493 1.00 92.50 114 LEU A O 1
ATOM 928 N N . GLN A 1 115 ? -15.132 -4.716 17.861 1.00 92.56 115 GLN A N 1
ATOM 929 C CA . GLN A 1 115 ? -16.029 -5.175 16.800 1.00 92.56 115 GLN A CA 1
ATOM 930 C C . GLN A 1 115 ? -16.323 -4.066 15.789 1.00 92.56 115 GLN A C 1
ATOM 932 O O . GLN A 1 115 ? -16.340 -4.334 14.592 1.00 92.56 115 GLN A O 1
ATOM 937 N N . GLU A 1 116 ? -16.516 -2.825 16.241 1.00 93.31 116 GLU A N 1
ATOM 938 C CA . GLU A 1 116 ? -16.738 -1.695 15.334 1.00 93.31 116 GLU A CA 1
ATOM 939 C C . GLU A 1 116 ? -15.486 -1.335 14.526 1.00 93.31 116 GLU A C 1
ATOM 941 O O . GLU A 1 116 ? -15.583 -1.147 13.313 1.00 93.31 116 GLU A O 1
ATOM 946 N N . ILE A 1 117 ? -14.306 -1.307 15.159 1.00 94.50 117 ILE A N 1
ATOM 947 C CA . ILE A 1 117 ? -13.032 -1.051 14.465 1.00 94.50 117 ILE A CA 1
ATOM 948 C C . ILE A 1 117 ? -12.726 -2.174 13.461 1.00 94.50 117 ILE A C 1
ATOM 950 O O . ILE A 1 117 ? -12.259 -1.905 12.358 1.00 94.50 117 ILE A O 1
ATOM 954 N N . GLY A 1 118 ? -13.038 -3.427 13.799 1.00 92.69 118 GLY A N 1
ATOM 955 C CA . GLY A 1 118 ? -12.818 -4.584 12.927 1.00 92.69 118 GLY A CA 1
ATOM 956 C C . GLY A 1 118 ? -13.674 -4.608 11.654 1.00 92.69 118 GLY A C 1
ATOM 957 O O . GLY A 1 118 ? -13.354 -5.351 10.733 1.00 92.69 118 GLY A O 1
ATOM 958 N N . LYS A 1 119 ? -14.739 -3.797 11.572 1.00 93.19 119 LYS A N 1
ATOM 959 C CA . LYS A 1 119 ? -15.586 -3.650 10.370 1.00 93.19 119 LYS A CA 1
ATOM 960 C C . LYS A 1 119 ? -15.042 -2.628 9.360 1.00 93.19 119 LYS A C 1
ATOM 962 O O . LYS A 1 119 ? -15.694 -2.379 8.347 1.00 93.19 119 LYS A O 1
ATOM 967 N N . LEU A 1 120 ? -13.941 -1.950 9.672 1.00 94.56 120 LEU A N 1
ATOM 968 C CA . LEU A 1 120 ? -13.357 -0.890 8.845 1.00 94.56 120 LEU A CA 1
ATOM 969 C C . LEU A 1 120 ? -12.395 -1.466 7.803 1.00 94.56 120 LEU A C 1
ATOM 971 O O . LEU A 1 120 ? -11.870 -2.565 7.982 1.00 94.56 120 LEU A O 1
ATOM 975 N N . ASN A 1 121 ? -12.140 -0.715 6.730 1.00 94.69 121 ASN A N 1
ATOM 976 C CA . ASN A 1 121 ? -11.193 -1.132 5.699 1.00 94.69 121 ASN A CA 1
ATOM 977 C C . ASN A 1 121 ? -9.799 -0.545 5.995 1.00 94.69 121 ASN A C 1
ATOM 979 O O . ASN A 1 121 ? -9.617 0.659 5.841 1.00 94.69 121 ASN A O 1
ATOM 983 N N . PRO A 1 122 ? -8.787 -1.341 6.379 1.00 94.00 122 PRO A N 1
ATOM 984 C CA . PRO A 1 122 ? -7.453 -0.807 6.648 1.00 94.00 122 PRO A CA 1
ATOM 985 C C . PRO A 1 122 ? -6.743 -0.274 5.389 1.00 94.00 122 PRO A C 1
ATOM 987 O O . PRO A 1 122 ? -5.853 0.566 5.518 1.00 94.00 122 PRO A O 1
ATOM 990 N N . LYS A 1 123 ? -7.127 -0.736 4.192 1.00 94.00 123 LYS A N 1
ATOM 991 C CA . LYS A 1 123 ? -6.482 -0.426 2.909 1.00 94.00 123 LYS A CA 1
ATOM 992 C C . LYS A 1 123 ? -7.526 -0.000 1.868 1.00 94.00 123 LYS A C 1
ATOM 994 O O . LYS A 1 123 ? -7.939 -0.798 1.027 1.00 94.00 123 LYS A O 1
ATOM 999 N N . PRO A 1 124 ? -8.005 1.249 1.936 1.00 92.12 124 PRO A N 1
ATOM 1000 C 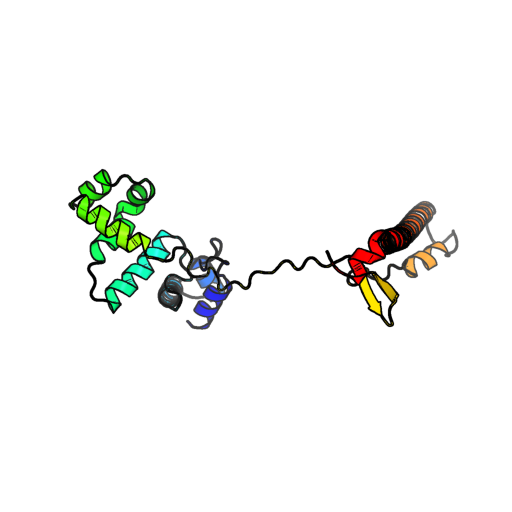CA . PRO A 1 124 ? -9.106 1.717 1.100 1.00 92.12 124 PRO A CA 1
ATOM 1001 C C . PRO A 1 124 ? -8.799 1.696 -0.405 1.00 92.12 124 PRO A C 1
ATOM 1003 O O . PRO A 1 124 ? -9.735 1.585 -1.187 1.00 92.12 124 PRO A O 1
ATOM 1006 N N . GLY A 1 125 ? -7.526 1.760 -0.817 1.00 88.00 125 GLY A N 1
ATOM 1007 C CA . GLY A 1 125 ? -7.131 1.684 -2.231 1.00 88.00 125 GLY A CA 1
ATOM 1008 C C . GLY A 1 125 ? -6.961 0.262 -2.778 1.00 88.00 125 GLY A C 1
ATOM 1009 O O . GLY A 1 125 ? -6.860 0.084 -3.993 1.00 88.00 125 GLY A O 1
ATOM 1010 N N . GLU A 1 126 ? -6.961 -0.757 -1.912 1.00 84.62 126 GLU A N 1
ATOM 1011 C CA . GLU A 1 126 ? -6.779 -2.150 -2.326 1.00 84.62 126 GLU A CA 1
ATOM 1012 C C . GLU A 1 126 ? -7.955 -2.595 -3.215 1.00 84.62 126 GLU A C 1
ATOM 1014 O O . GLU A 1 126 ? -9.121 -2.471 -2.841 1.00 84.62 126 GLU A O 1
ATOM 1019 N N . GLY A 1 127 ? -7.648 -3.083 -4.421 1.00 73.38 127 GLY A N 1
ATOM 1020 C CA . GLY A 1 127 ? -8.639 -3.448 -5.442 1.00 73.38 127 GLY A CA 1
ATOM 1021 C C . GLY A 1 127 ? -8.927 -2.369 -6.495 1.00 73.38 127 GLY A C 1
ATOM 1022 O O . GLY A 1 127 ? -9.545 -2.691 -7.506 1.00 73.38 127 GLY A O 1
ATOM 1023 N N . TYR A 1 128 ? -8.448 -1.130 -6.308 1.00 69.19 128 TYR A N 1
ATOM 1024 C CA . TYR A 1 128 ? -8.485 -0.075 -7.336 1.00 69.19 128 TYR A CA 1
ATOM 1025 C C . TYR A 1 128 ? -7.210 -0.013 -8.173 1.00 69.19 128 TYR A C 1
ATOM 1027 O O . TYR A 1 128 ? -7.251 0.404 -9.331 1.00 69.19 128 TYR A O 1
ATOM 1035 N N . ALA A 1 129 ? -6.079 -0.428 -7.598 1.00 59.75 129 ALA A N 1
ATOM 1036 C CA . ALA A 1 129 ? -4.881 -0.679 -8.375 1.00 59.75 129 ALA A CA 1
ATOM 1037 C C . ALA A 1 129 ? -5.186 -1.848 -9.310 1.00 59.75 129 ALA A C 1
ATOM 1039 O O . ALA A 1 129 ? -5.325 -2.991 -8.863 1.00 59.75 129 ALA A O 1
ATOM 1040 N N . ASP A 1 130 ? -5.325 -1.538 -10.600 1.00 57.62 130 ASP A N 1
ATOM 1041 C CA . ASP A 1 130 ? -5.338 -2.536 -11.656 1.00 57.62 130 ASP A CA 1
ATOM 1042 C C . ASP A 1 130 ? -4.120 -3.407 -11.384 1.00 57.62 130 ASP A C 1
ATOM 1044 O O . ASP A 1 130 ? -2.985 -2.909 -11.379 1.00 57.62 130 ASP A O 1
ATOM 1048 N N . ALA A 1 131 ? -4.350 -4.674 -11.024 1.00 54.69 131 ALA A N 1
ATO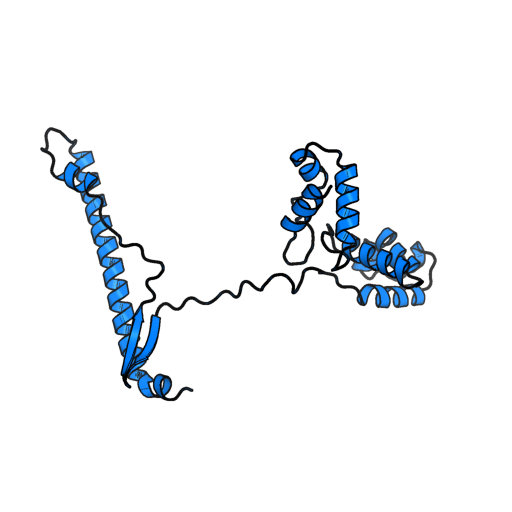M 1049 C CA . ALA A 1 131 ? -3.260 -5.605 -10.845 1.00 54.69 131 ALA A CA 1
ATOM 1050 C C . ALA A 1 131 ? -2.449 -5.457 -12.123 1.00 54.69 131 ALA A C 1
ATOM 1052 O O . ALA A 1 131 ? -2.974 -5.733 -13.203 1.00 54.69 131 ALA A O 1
ATOM 1053 N N . LYS A 1 132 ? -1.209 -4.959 -12.030 1.00 56.25 132 LYS A N 1
ATOM 1054 C CA . LYS A 1 132 ? -0.249 -5.115 -13.115 1.00 56.25 132 LYS A CA 1
ATOM 1055 C C . LYS A 1 132 ? -0.126 -6.618 -13.252 1.00 56.25 132 LYS A C 1
ATOM 1057 O O . LYS A 1 132 ? 0.690 -7.246 -12.582 1.00 56.25 132 LYS A O 1
ATOM 1062 N N . GLN A 1 133 ? -1.033 -7.211 -14.022 1.00 57.62 133 GLN A N 1
ATOM 1063 C CA . GLN A 1 133 ? -0.988 -8.593 -14.399 1.00 57.62 133 GLN A CA 1
ATOM 1064 C C . GLN A 1 133 ? 0.339 -8.650 -15.117 1.00 57.62 133 GLN A C 1
ATOM 1066 O O . GLN A 1 133 ? 0.521 -8.054 -16.179 1.00 57.62 133 GLN A O 1
ATOM 1071 N N . ASN A 1 134 ? 1.318 -9.239 -14.441 1.00 56.47 134 ASN A N 1
ATOM 1072 C CA . ASN A 1 134 ? 2.600 -9.524 -15.034 1.00 56.47 134 ASN A CA 1
ATOM 1073 C C . ASN A 1 134 ? 2.300 -10.553 -16.115 1.00 56.47 134 ASN A C 1
ATOM 1075 O O . ASN A 1 134 ? 2.338 -11.756 -15.868 1.00 56.47 134 ASN A O 1
ATOM 1079 N N . TYR A 1 135 ? 1.917 -10.076 -17.296 1.00 64.56 135 TYR A N 1
ATOM 1080 C CA . TYR A 1 135 ? 1.769 -10.917 -18.459 1.00 64.56 135 TYR A CA 1
ATOM 1081 C C . TYR A 1 135 ? 3.137 -11.542 -18.693 1.00 64.56 135 TYR A C 1
ATOM 1083 O O . TYR A 1 135 ? 4.128 -10.846 -18.938 1.00 64.56 135 TYR A O 1
ATOM 1091 N N . ILE A 1 136 ? 3.200 -12.864 -18.553 1.00 74.12 136 ILE A N 1
ATOM 1092 C CA . ILE A 1 136 ? 4.375 -13.620 -18.955 1.00 74.12 136 ILE A CA 1
ATOM 1093 C C . ILE A 1 136 ? 4.429 -13.486 -20.472 1.00 74.12 136 ILE A C 1
ATOM 1095 O O . ILE A 1 136 ? 3.613 -14.065 -21.184 1.00 74.12 136 ILE A O 1
ATOM 1099 N N . LEU A 1 137 ? 5.355 -12.664 -20.959 1.00 77.56 137 LEU A N 1
ATOM 1100 C CA . LEU A 1 137 ? 5.599 -12.532 -22.385 1.00 77.56 137 LEU A CA 1
ATOM 1101 C C . LEU A 1 137 ? 6.320 -13.811 -22.844 1.00 77.56 137 LEU A C 1
ATOM 1103 O O . LEU A 1 137 ? 7.430 -14.057 -22.367 1.00 77.56 137 LEU A O 1
ATOM 1107 N N . PRO A 1 138 ? 5.717 -14.635 -23.716 1.00 84.50 138 PRO A N 1
ATOM 1108 C CA . PRO A 1 138 ? 6.324 -15.893 -24.122 1.00 84.50 138 PRO A CA 1
ATOM 1109 C C . PRO A 1 138 ? 7.498 -15.643 -25.070 1.00 84.50 138 PRO A C 1
ATOM 1111 O O . PRO A 1 138 ? 7.485 -14.677 -25.832 1.00 84.50 138 PRO A O 1
ATOM 1114 N N . ASP A 1 139 ? 8.486 -16.538 -25.062 1.00 84.56 139 ASP A N 1
ATOM 1115 C CA . ASP A 1 139 ? 9.600 -16.503 -26.019 1.00 84.56 139 ASP A CA 1
ATOM 1116 C C . ASP A 1 139 ? 9.176 -16.983 -27.423 1.00 84.56 139 ASP A C 1
ATOM 1118 O O . ASP A 1 139 ? 9.765 -16.569 -28.423 1.00 84.56 139 ASP A O 1
ATOM 1122 N N . PHE A 1 140 ? 8.145 -17.834 -27.507 1.00 89.12 140 PHE A N 1
ATOM 1123 C CA . PHE A 1 140 ? 7.623 -18.419 -28.745 1.00 89.12 140 PHE A CA 1
ATOM 1124 C C . PHE A 1 140 ? 6.095 -18.424 -28.771 1.00 89.12 140 PHE A C 1
ATOM 1126 O O . PHE A 1 140 ? 5.454 -18.634 -27.741 1.00 89.12 140 PHE A O 1
ATOM 1133 N N . PHE A 1 141 ? 5.530 -18.289 -29.966 1.00 89.88 141 PHE A N 1
ATOM 1134 C CA . PHE A 1 141 ? 4.142 -18.614 -30.265 1.00 89.88 141 PHE A CA 1
ATOM 1135 C C . PHE A 1 141 ? 4.089 -19.923 -31.053 1.00 89.88 141 PHE A C 1
ATOM 1137 O O . PHE A 1 141 ? 4.944 -20.178 -31.903 1.00 89.88 141 PHE A O 1
ATOM 1144 N N . VAL A 1 142 ? 3.089 -20.750 -30.755 1.00 91.69 142 VAL A N 1
ATOM 1145 C CA . VAL A 1 142 ? 2.783 -21.976 -31.497 1.00 91.69 142 VAL A CA 1
ATOM 1146 C C . VAL A 1 142 ? 1.335 -21.869 -31.939 1.00 91.69 142 VAL A C 1
ATOM 1148 O O . VAL A 1 142 ? 0.438 -21.818 -31.099 1.00 91.69 142 VAL A O 1
ATOM 1151 N N . GLU A 1 143 ? 1.116 -21.799 -33.245 1.00 90.56 143 GLU A N 1
ATOM 1152 C CA . GLU A 1 143 ? -0.196 -21.555 -33.840 1.00 90.56 143 GLU A CA 1
ATOM 1153 C C . GLU A 1 143 ? -0.541 -22.669 -34.824 1.00 90.56 143 GLU A C 1
ATOM 1155 O O . GLU A 1 143 ? 0.331 -23.182 -35.519 1.00 90.56 143 GLU A O 1
ATOM 1160 N N . LEU A 1 144 ? -1.817 -23.045 -34.895 1.00 89.81 144 LEU A N 1
ATOM 1161 C CA . LEU A 1 144 ? -2.309 -23.992 -35.890 1.00 89.81 144 LEU A CA 1
ATOM 1162 C C . LEU A 1 144 ? -2.799 -23.215 -37.115 1.00 89.81 144 LEU A C 1
ATOM 1164 O O . LEU A 1 144 ? -3.831 -22.548 -37.050 1.00 89.81 144 LEU A O 1
ATOM 1168 N N . VAL A 1 145 ? -2.074 -23.312 -38.226 1.00 89.50 145 VAL A N 1
ATOM 1169 C CA . VAL A 1 145 ? -2.403 -22.652 -39.497 1.00 89.50 145 VAL A CA 1
ATOM 1170 C C . VAL A 1 145 ? -2.553 -23.729 -40.564 1.00 89.50 145 VAL A C 1
ATOM 1172 O O . VAL A 1 145 ? -1.655 -24.543 -40.746 1.00 89.50 145 VAL A O 1
ATOM 1175 N N . ASP A 1 146 ? -3.712 -23.785 -41.226 1.00 87.75 146 ASP A N 1
ATOM 1176 C CA . ASP A 1 146 ? -4.024 -24.771 -42.277 1.00 87.75 146 ASP A CA 1
ATOM 1177 C C . ASP A 1 146 ? -3.776 -26.245 -41.881 1.00 87.75 146 ASP A C 1
ATOM 1179 O O . ASP A 1 146 ? -3.482 -27.100 -42.712 1.00 87.75 146 ASP A O 1
ATOM 1183 N N . GLY A 1 147 ? -3.927 -26.561 -40.590 1.00 84.62 147 GLY A N 1
ATOM 1184 C CA . GLY A 1 147 ? -3.714 -27.908 -40.049 1.00 84.62 147 GLY A CA 1
ATOM 1185 C C . GLY A 1 147 ? -2.262 -28.233 -39.682 1.00 84.62 147 GLY A C 1
ATOM 1186 O O . GLY A 1 147 ? -1.995 -29.345 -39.220 1.00 84.62 147 GLY A O 1
ATOM 1187 N N . GLU A 1 148 ? -1.340 -27.278 -39.818 1.00 86.88 148 GLU A N 1
ATOM 1188 C CA . GLU A 1 148 ? 0.064 -27.409 -39.428 1.00 86.88 148 GLU A CA 1
ATOM 1189 C C . GLU A 1 148 ? 0.420 -26.483 -38.257 1.00 86.88 148 GLU A C 1
ATOM 1191 O O . GLU A 1 148 ? -0.067 -25.358 -38.152 1.00 86.88 148 GLU A O 1
ATOM 1196 N N . LEU A 1 149 ? 1.274 -26.966 -37.348 1.00 89.06 149 LEU A N 1
ATOM 1197 C CA . LEU A 1 149 ? 1.756 -26.175 -36.216 1.00 89.06 149 LEU A CA 1
ATOM 1198 C C . LEU A 1 149 ? 2.931 -25.305 -36.668 1.00 89.06 149 LEU A C 1
ATOM 1200 O O . LEU A 1 149 ? 4.013 -25.809 -36.969 1.00 89.06 149 LEU A O 1
ATOM 1204 N N . VAL A 1 150 ? 2.717 -23.994 -36.684 1.00 90.00 150 VAL A N 1
ATOM 1205 C CA . VAL A 1 150 ? 3.712 -22.984 -37.037 1.00 90.00 150 VAL A CA 1
ATOM 1206 C C . VAL A 1 150 ? 4.272 -22.371 -35.760 1.00 90.00 150 VAL A C 1
ATOM 1208 O O . VAL A 1 150 ? 3.534 -21.896 -34.898 1.00 90.00 150 VAL A O 1
ATOM 1211 N N . ILE A 1 151 ? 5.599 -22.382 -35.638 1.00 90.75 151 ILE A N 1
ATOM 1212 C CA . ILE A 1 151 ? 6.320 -21.838 -34.484 1.00 90.75 151 ILE A CA 1
ATOM 1213 C C . ILE A 1 151 ? 6.955 -20.512 -34.887 1.00 90.75 151 ILE A C 1
ATOM 1215 O O . ILE A 1 151 ? 7.750 -20.469 -35.829 1.00 90.75 151 ILE A O 1
ATOM 1219 N N . SER A 1 152 ? 6.661 -19.445 -34.148 1.00 87.31 152 SER A N 1
ATOM 1220 C CA . SER A 1 152 ? 7.273 -18.132 -34.352 1.00 87.31 152 SER A CA 1
ATOM 1221 C C . SER A 1 152 ? 7.944 -17.620 -33.077 1.00 87.31 152 SER A C 1
ATOM 1223 O O . SER A 1 152 ? 7.461 -17.818 -31.965 1.00 87.31 152 SER A O 1
ATOM 1225 N N . L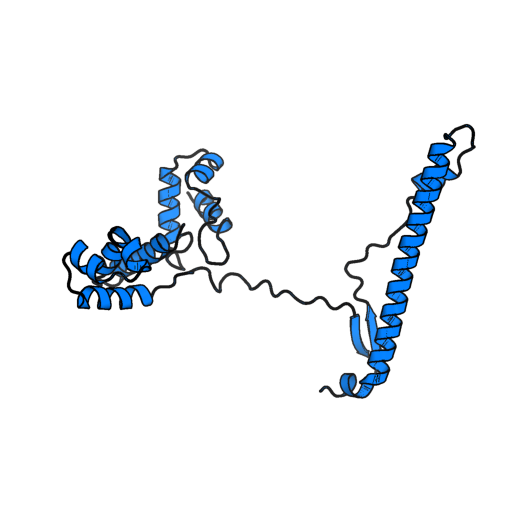EU A 1 153 ? 9.105 -16.981 -33.229 1.00 84.94 153 LEU A N 1
ATOM 1226 C CA . LEU A 1 153 ? 9.834 -16.366 -32.121 1.00 84.94 153 LEU A CA 1
ATOM 1227 C C . LEU A 1 153 ? 9.215 -15.004 -31.790 1.00 84.94 153 LEU A C 1
ATOM 1229 O O . LEU A 1 153 ? 9.003 -14.177 -32.679 1.00 84.94 153 LEU A O 1
ATOM 1233 N N . ASN A 1 154 ? 9.017 -14.728 -30.506 1.00 82.00 154 ASN A N 1
ATOM 1234 C CA . ASN A 1 154 ? 8.612 -13.410 -30.049 1.00 82.00 154 ASN A CA 1
ATOM 1235 C C . ASN A 1 154 ? 9.812 -12.446 -30.017 1.00 82.00 154 ASN A C 1
ATOM 1237 O O . ASN A 1 154 ? 10.484 -12.286 -28.998 1.00 82.00 154 ASN A O 1
ATOM 1241 N N . ASP A 1 155 ? 10.101 -11.791 -31.144 1.00 69.56 155 ASP A N 1
ATOM 1242 C CA . ASP A 1 155 ? 11.277 -10.915 -31.279 1.00 69.56 155 ASP A CA 1
ATOM 1243 C C . ASP A 1 155 ? 11.030 -9.452 -30.853 1.00 69.56 155 ASP A C 1
ATOM 1245 O O . ASP A 1 155 ? 11.773 -8.544 -31.226 1.00 69.56 155 ASP A O 1
ATOM 1249 N N . TYR A 1 156 ? 9.997 -9.192 -30.041 1.00 64.00 156 TYR A N 1
ATOM 1250 C CA . TYR A 1 156 ? 9.563 -7.834 -29.671 1.00 64.00 156 TYR A CA 1
ATOM 1251 C C . TYR A 1 156 ? 10.651 -6.989 -28.974 1.00 64.00 156 TYR A C 1
ATOM 1253 O O . TYR A 1 156 ? 10.571 -5.761 -28.951 1.00 64.00 156 TYR A O 1
ATOM 1261 N N . LYS A 1 157 ? 11.687 -7.616 -28.400 1.00 58.81 157 LYS A N 1
ATOM 1262 C CA . LYS A 1 157 ? 12.717 -6.930 -27.597 1.00 58.81 157 LYS A CA 1
ATOM 1263 C C . LYS A 1 157 ? 14.136 -6.978 -28.164 1.00 58.81 157 LYS A C 1
ATOM 1265 O O . LYS A 1 157 ? 15.026 -6.411 -27.526 1.00 58.81 157 LYS A O 1
ATOM 1270 N N . THR A 1 158 ? 14.388 -7.589 -29.326 1.00 63.66 158 THR A N 1
ATOM 1271 C CA . THR A 1 158 ? 15.758 -7.642 -29.871 1.00 63.66 158 THR A CA 1
ATOM 1272 C C . THR A 1 158 ? 15.952 -6.598 -30.972 1.00 63.66 158 THR A C 1
ATOM 1274 O O . THR A 1 158 ? 15.623 -6.843 -32.132 1.00 63.66 158 THR A O 1
ATOM 1277 N N . PRO A 1 159 ? 16.533 -5.419 -30.683 1.00 67.50 159 PRO A N 1
ATOM 1278 C CA . PRO A 1 159 ? 16.900 -4.495 -31.745 1.00 67.50 159 PRO A CA 1
ATOM 1279 C C . PRO A 1 159 ? 17.953 -5.137 -32.658 1.00 67.50 159 PRO A C 1
ATOM 1281 O O . PRO A 1 159 ? 18.870 -5.825 -32.204 1.00 67.50 159 PRO A O 1
ATOM 1284 N N . GLY A 1 160 ? 17.858 -4.875 -33.963 1.00 76.75 160 GLY A N 1
ATOM 1285 C CA . GLY A 1 160 ? 18.819 -5.377 -34.944 1.00 76.75 160 GLY A CA 1
ATOM 1286 C C . GLY A 1 160 ? 20.237 -4.866 -34.669 1.00 76.75 160 GLY A C 1
ATOM 1287 O O . GLY A 1 160 ? 20.597 -3.757 -35.067 1.00 76.75 160 GLY A O 1
ATOM 1288 N N . LEU A 1 161 ? 21.069 -5.682 -34.019 1.00 84.38 161 LEU A N 1
ATOM 1289 C CA . LEU A 1 161 ? 22.434 -5.302 -33.657 1.00 84.38 161 LEU A CA 1
ATOM 1290 C C . LEU A 1 161 ? 23.336 -5.198 -34.892 1.00 84.38 161 LEU A C 1
ATOM 1292 O O . LEU A 1 161 ? 23.455 -6.126 -35.699 1.00 84.38 161 LEU A O 1
ATOM 1296 N N . ARG A 1 162 ? 24.023 -4.060 -35.027 1.00 86.56 162 ARG A N 1
ATOM 1297 C CA . ARG A 1 162 ? 24.957 -3.784 -36.126 1.00 86.56 162 ARG A CA 1
ATOM 1298 C C . ARG A 1 162 ? 26.227 -3.128 -35.601 1.00 86.56 162 ARG A C 1
ATOM 1300 O O . ARG A 1 162 ? 26.197 -2.287 -34.712 1.00 86.56 162 ARG A O 1
ATOM 1307 N N . ILE A 1 163 ? 27.359 -3.469 -36.211 1.00 88.88 163 ILE A N 1
ATOM 1308 C CA . ILE A 1 163 ? 28.638 -2.810 -35.919 1.00 88.88 163 ILE A CA 1
ATOM 1309 C C . ILE A 1 163 ? 28.675 -1.460 -36.635 1.00 88.88 163 ILE A C 1
ATOM 1311 O O . ILE A 1 163 ? 28.549 -1.422 -37.865 1.00 88.88 163 ILE A O 1
ATOM 1315 N N . SER A 1 164 ? 28.910 -0.387 -35.876 1.00 90.12 164 SER A N 1
ATOM 1316 C CA . SER A 1 164 ? 28.989 0.984 -36.389 1.00 90.12 164 SER A CA 1
ATOM 1317 C C . SER A 1 164 ? 29.990 1.121 -37.543 1.00 90.12 164 SER A C 1
ATOM 1319 O O . SER A 1 164 ? 31.141 0.675 -37.478 1.00 90.12 164 SER A O 1
ATOM 1321 N N . ASN A 1 165 ? 29.543 1.767 -38.621 1.00 85.94 165 ASN A N 1
ATOM 1322 C CA . ASN A 1 165 ? 30.351 1.988 -39.819 1.00 85.94 165 ASN A CA 1
ATOM 1323 C C . ASN A 1 165 ? 31.501 2.979 -39.584 1.00 85.94 165 ASN A C 1
ATOM 1325 O O . ASN A 1 165 ? 32.503 2.907 -40.293 1.00 85.94 165 ASN A O 1
ATOM 1329 N N . TYR A 1 166 ? 31.388 3.856 -38.581 1.00 87.31 166 TYR A N 1
ATOM 1330 C CA . TYR A 1 166 ? 32.436 4.804 -38.196 1.00 87.31 166 TYR A CA 1
ATOM 1331 C C . TYR A 1 166 ? 33.735 4.077 -37.808 1.00 87.31 166 TYR A C 1
ATOM 1333 O O . TYR A 1 166 ? 34.775 4.271 -38.439 1.00 87.31 166 TYR A O 1
ATOM 1341 N N . TYR A 1 167 ? 33.657 3.130 -36.868 1.00 84.94 167 TYR A N 1
ATOM 1342 C CA . TYR A 1 167 ? 34.828 2.372 -36.412 1.00 84.94 167 TYR A CA 1
ATOM 1343 C C . TYR A 1 167 ? 35.389 1.437 -37.491 1.00 84.94 167 TYR A C 1
ATOM 1345 O O . TYR A 1 167 ? 36.603 1.264 -37.594 1.00 84.94 167 TYR A O 1
ATOM 1353 N N . LYS A 1 168 ? 34.530 0.890 -38.367 1.00 82.50 168 LYS A N 1
ATOM 1354 C CA . LYS A 1 168 ? 34.984 0.115 -39.537 1.00 82.50 168 LYS A CA 1
ATOM 1355 C C . LYS A 1 168 ? 35.825 0.961 -40.495 1.00 82.50 168 LYS A C 1
ATOM 1357 O O . LYS A 1 168 ? 36.813 0.460 -41.026 1.00 82.50 168 LYS A O 1
ATOM 1362 N N . LYS A 1 169 ? 35.439 2.222 -40.731 1.00 84.75 169 LYS A N 1
ATOM 1363 C CA . LYS A 1 169 ? 36.197 3.158 -41.577 1.00 84.75 169 LYS A CA 1
ATOM 1364 C C . LYS A 1 169 ? 37.522 3.543 -40.919 1.00 84.75 169 LYS A C 1
ATOM 1366 O O . LYS A 1 169 ? 38.547 3.501 -41.591 1.00 84.75 169 LYS A O 1
ATOM 1371 N N . MET A 1 170 ? 37.520 3.809 -39.613 1.00 82.44 170 MET A N 1
ATOM 1372 C CA . MET A 1 170 ? 38.731 4.135 -38.847 1.00 82.44 170 MET A CA 1
ATOM 1373 C C . MET A 1 170 ? 39.778 3.009 -38.908 1.00 82.44 170 MET A C 1
ATOM 1375 O O . MET A 1 170 ? 40.957 3.264 -39.128 1.00 82.44 170 MET A O 1
ATOM 1379 N N . LEU A 1 171 ? 39.349 1.742 -38.852 1.00 80.25 171 LEU A N 1
ATOM 1380 C CA . LEU A 1 171 ? 40.246 0.586 -38.995 1.00 80.25 171 LEU A CA 1
ATOM 1381 C C . LEU A 1 171 ? 40.820 0.409 -40.417 1.00 80.25 171 LEU A C 1
ATOM 1383 O O . LEU A 1 171 ? 41.839 -0.265 -40.594 1.00 80.25 171 LEU A O 1
ATOM 1387 N N . ARG A 1 172 ? 40.171 0.984 -41.438 1.00 80.75 172 ARG A N 1
ATOM 1388 C CA . ARG A 1 172 ? 40.614 0.952 -42.844 1.00 80.75 172 ARG A CA 1
ATOM 1389 C C . ARG A 1 172 ? 41.572 2.095 -43.193 1.00 80.75 172 ARG A C 1
ATOM 1391 O O . ARG A 1 172 ? 42.176 2.045 -44.259 1.00 80.75 172 ARG A O 1
ATOM 1398 N N . GLN A 1 173 ? 41.747 3.086 -42.315 1.00 79.06 173 GLN A N 1
ATOM 1399 C CA . GLN A 1 173 ? 42.651 4.207 -42.569 1.00 79.06 173 GLN A CA 1
ATOM 1400 C C . GLN A 1 173 ? 44.136 3.771 -42.614 1.00 79.06 173 GLN A C 1
ATOM 1402 O O . GLN A 1 173 ? 44.529 2.771 -41.983 1.00 79.06 173 GLN A O 1
ATOM 1407 N N . PRO A 1 174 ? 44.980 4.500 -43.371 1.00 71.50 174 PRO A N 1
ATOM 1408 C CA . PRO A 1 174 ? 46.418 4.256 -43.457 1.00 71.50 174 PRO A CA 1
ATOM 1409 C C . PRO A 1 174 ? 47.088 4.225 -42.079 1.00 71.50 174 PRO A C 1
ATOM 1411 O O . PRO A 1 174 ? 46.780 5.037 -41.211 1.00 71.50 174 PRO A O 1
ATOM 1414 N N . LYS A 1 175 ? 48.064 3.326 -41.890 1.00 63.84 175 LYS A N 1
ATOM 1415 C CA . LYS A 1 175 ? 48.794 3.138 -40.616 1.00 63.84 175 LYS A CA 1
ATOM 1416 C C . LYS A 1 175 ? 49.496 4.401 -40.081 1.00 63.84 175 LYS A C 1
ATOM 1418 O O . LYS A 1 175 ? 49.871 4.408 -38.922 1.00 63.84 175 LYS A O 1
ATOM 1423 N N . LYS A 1 176 ? 49.682 5.438 -40.908 1.00 62.09 176 LYS A N 1
ATOM 1424 C CA . LYS A 1 176 ? 50.307 6.715 -40.519 1.00 62.09 176 LYS A CA 1
ATOM 1425 C C . LYS A 1 176 ? 49.363 7.682 -39.786 1.00 62.09 176 LYS A C 1
ATOM 1427 O O . LYS A 1 176 ? 49.851 8.620 -39.179 1.00 62.09 176 LYS A O 1
ATOM 1432 N N . LEU A 1 177 ? 48.043 7.480 -39.869 1.00 63.41 177 LEU A N 1
ATOM 1433 C CA . LEU A 1 177 ? 47.030 8.414 -39.346 1.00 63.41 177 LEU A CA 1
ATOM 1434 C C . LEU A 1 177 ? 46.397 7.962 -38.021 1.00 63.41 177 LEU A C 1
ATOM 1436 O O . LEU A 1 177 ? 45.721 8.750 -37.371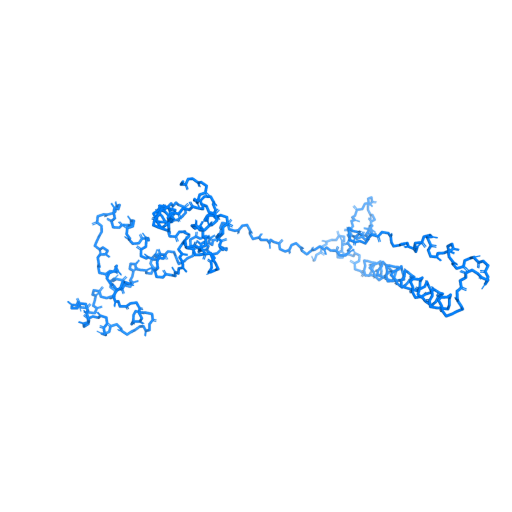 1.00 63.41 177 LEU A O 1
ATOM 1440 N N . VAL A 1 178 ? 46.590 6.700 -37.629 1.00 66.19 178 VAL A N 1
ATOM 1441 C CA . VAL A 1 178 ? 46.005 6.118 -36.415 1.00 66.19 178 VAL A CA 1
ATOM 1442 C C . VAL A 1 178 ? 47.080 5.324 -35.697 1.00 66.19 178 VAL A C 1
ATOM 1444 O O . VAL A 1 178 ? 47.707 4.450 -36.301 1.00 66.19 178 VAL A O 1
ATOM 1447 N N . ASP A 1 179 ? 47.256 5.619 -34.413 1.00 80.69 179 ASP A N 1
ATOM 1448 C CA . ASP A 1 179 ? 48.220 4.943 -33.559 1.00 80.69 179 ASP A CA 1
ATOM 1449 C C . ASP A 1 179 ? 48.001 3.414 -33.526 1.00 80.69 179 ASP A C 1
ATOM 1451 O O . ASP A 1 179 ? 46.881 2.893 -33.633 1.00 80.69 179 ASP A O 1
ATOM 1455 N N . LYS A 1 180 ? 49.103 2.671 -33.419 1.00 81.19 180 LYS A N 1
ATOM 1456 C CA . LYS A 1 180 ? 49.141 1.208 -33.491 1.00 81.19 180 LYS A CA 1
ATOM 1457 C C . LYS A 1 180 ? 48.370 0.572 -32.334 1.00 81.19 180 LYS A C 1
ATOM 1459 O O . LYS A 1 180 ? 47.690 -0.435 -32.559 1.00 81.19 180 LYS A O 1
ATOM 1464 N N . GLU A 1 181 ? 48.445 1.152 -31.138 1.00 83.12 181 GLU A N 1
ATOM 1465 C CA . GLU A 1 181 ? 47.717 0.667 -29.960 1.00 83.12 181 GLU A CA 1
ATOM 1466 C C . GLU A 1 181 ? 46.212 0.880 -30.114 1.00 83.12 181 GLU A C 1
ATOM 1468 O O . GLU A 1 181 ? 45.431 -0.065 -29.977 1.00 83.12 181 GLU A O 1
ATOM 1473 N N . VAL A 1 182 ? 45.813 2.081 -30.541 1.00 82.88 182 VAL A N 1
ATOM 1474 C CA . VAL A 1 182 ? 44.416 2.424 -30.842 1.00 82.88 182 VAL A CA 1
ATOM 1475 C C . VAL A 1 182 ? 43.834 1.482 -31.901 1.00 82.88 182 VAL A C 1
ATOM 1477 O O . VAL A 1 182 ? 42.722 0.972 -31.753 1.00 82.88 182 VAL A O 1
ATOM 1480 N N . ARG A 1 183 ? 44.591 1.169 -32.958 1.00 83.50 183 ARG A N 1
ATOM 1481 C CA . ARG A 1 183 ? 44.145 0.241 -34.008 1.00 83.50 183 ARG A CA 1
ATOM 1482 C C . ARG A 1 183 ? 43.970 -1.190 -33.503 1.00 83.50 183 ARG A C 1
ATOM 1484 O O . ARG A 1 183 ? 43.018 -1.855 -33.918 1.00 83.50 183 ARG A O 1
ATOM 1491 N N . LYS A 1 184 ? 44.875 -1.670 -32.643 1.00 86.81 184 LYS A N 1
ATOM 1492 C CA . LYS A 1 184 ? 44.770 -2.999 -32.022 1.00 86.81 184 LYS A CA 1
ATOM 1493 C C . LYS A 1 184 ? 43.524 -3.072 -31.139 1.00 86.81 184 LYS A C 1
ATOM 1495 O O . LYS A 1 184 ? 42.696 -3.951 -31.348 1.00 86.81 184 LYS A O 1
ATOM 1500 N N . PHE A 1 185 ? 43.333 -2.081 -30.270 1.00 88.56 185 PHE A N 1
ATOM 1501 C CA . PHE A 1 185 ? 42.158 -1.981 -29.407 1.00 88.56 185 PHE A CA 1
ATOM 1502 C C . PHE A 1 185 ? 40.842 -2.004 -30.200 1.00 88.56 185 PHE A C 1
ATOM 1504 O O . PHE A 1 185 ? 39.927 -2.763 -29.882 1.00 88.56 185 PHE A O 1
ATOM 1511 N N . LEU A 1 186 ? 40.748 -1.220 -31.279 1.00 87.06 186 LEU A N 1
ATOM 1512 C CA . LEU A 1 186 ? 39.560 -1.198 -32.139 1.00 87.06 186 LEU A CA 1
ATOM 1513 C C . LEU A 1 186 ? 39.300 -2.536 -32.823 1.00 87.06 186 LEU A C 1
ATOM 1515 O O . LEU A 1 186 ? 38.143 -2.932 -32.954 1.00 87.06 186 LEU A O 1
ATOM 1519 N N . LYS A 1 187 ? 40.355 -3.220 -33.280 1.00 88.00 187 LYS A N 1
ATOM 1520 C CA . LYS A 1 187 ? 40.230 -4.543 -33.893 1.00 88.00 187 LYS A CA 1
ATOM 1521 C C . LYS A 1 187 ? 39.624 -5.527 -32.896 1.00 88.00 187 LYS A C 1
ATOM 1523 O O . LYS A 1 187 ? 38.616 -6.151 -33.217 1.00 88.00 187 LYS A O 1
ATOM 1528 N N . ASP A 1 188 ? 40.179 -5.574 -31.690 1.00 91.81 188 ASP A N 1
ATOM 1529 C CA . ASP A 1 188 ? 39.733 -6.479 -30.633 1.00 91.81 188 ASP A CA 1
ATOM 1530 C C . ASP A 1 188 ? 38.268 -6.196 -30.262 1.00 91.81 188 ASP A C 1
ATOM 1532 O O . ASP A 1 188 ? 37.445 -7.108 -30.243 1.00 91.81 188 ASP A O 1
ATOM 1536 N N . LYS A 1 189 ? 37.883 -4.922 -30.087 1.00 91.75 189 LYS A N 1
ATOM 1537 C CA . LYS A 1 189 ? 36.485 -4.547 -29.799 1.00 91.75 189 LYS A CA 1
ATOM 1538 C C . LYS A 1 189 ? 35.521 -4.885 -30.936 1.00 91.75 189 LYS A C 1
ATOM 1540 O O . LYS A 1 189 ? 34.402 -5.327 -30.672 1.00 91.75 189 LYS A O 1
ATOM 1545 N N . ILE A 1 190 ? 35.931 -4.700 -32.191 1.00 90.75 190 ILE A N 1
ATOM 1546 C CA . ILE A 1 190 ? 35.115 -5.075 -33.353 1.00 90.75 190 ILE A CA 1
ATOM 1547 C C . ILE A 1 190 ? 34.933 -6.592 -33.415 1.00 90.75 190 ILE A C 1
ATOM 1549 O O . ILE A 1 190 ? 33.825 -7.052 -33.691 1.00 90.75 190 ILE A O 1
ATOM 1553 N N . ASP A 1 191 ? 35.985 -7.368 -33.174 1.00 91.56 191 ASP A N 1
ATOM 1554 C CA . ASP A 1 191 ? 35.910 -8.825 -33.225 1.00 91.56 191 ASP A CA 1
ATOM 1555 C C . ASP A 1 191 ? 35.076 -9.383 -32.058 1.00 91.56 191 ASP A C 1
ATOM 1557 O O . ASP A 1 191 ? 34.213 -10.232 -32.296 1.00 91.56 191 ASP A O 1
ATOM 1561 N N . SER A 1 192 ? 35.183 -8.811 -30.852 1.00 93.50 192 SER A N 1
ATOM 1562 C CA . SER A 1 192 ? 34.271 -9.111 -29.736 1.00 93.50 192 SER A CA 1
ATOM 1563 C C . SER A 1 192 ? 32.811 -8.800 -30.080 1.00 93.50 192 SER A C 1
ATOM 1565 O O . SER A 1 192 ? 31.926 -9.613 -29.816 1.00 93.50 192 SER A O 1
ATOM 1567 N N . ALA A 1 193 ? 32.536 -7.660 -30.725 1.00 92.50 193 ALA A N 1
ATOM 1568 C CA . ALA A 1 193 ? 31.181 -7.301 -31.148 1.00 92.50 193 ALA A CA 1
ATOM 1569 C C . ALA A 1 193 ? 30.628 -8.256 -32.223 1.00 92.50 193 ALA A C 1
ATOM 1571 O O . ALA A 1 193 ? 29.460 -8.641 -32.165 1.00 92.50 193 ALA A O 1
ATOM 1572 N N . LYS A 1 194 ? 31.454 -8.683 -33.192 1.00 91.06 194 LYS A N 1
ATOM 1573 C CA . LYS A 1 194 ? 31.058 -9.703 -34.184 1.00 91.06 194 LYS A CA 1
ATOM 1574 C C . LYS A 1 194 ? 30.725 -11.027 -33.514 1.00 91.06 194 LYS A C 1
ATOM 1576 O O . LYS A 1 194 ? 29.724 -11.646 -33.868 1.00 91.06 194 LYS A O 1
ATOM 1581 N N . TRP A 1 195 ? 31.574 -11.461 -32.584 1.00 93.88 195 TRP A N 1
ATOM 1582 C CA . TRP A 1 195 ? 31.361 -12.697 -31.845 1.00 93.88 195 TRP A CA 1
ATOM 1583 C C . TRP A 1 195 ? 30.051 -12.639 -31.059 1.00 93.88 195 TRP A C 1
ATOM 1585 O O . TRP A 1 195 ? 29.247 -13.558 -31.170 1.00 93.88 195 TRP A O 1
ATOM 1595 N N . PHE A 1 196 ? 29.776 -11.526 -30.375 1.00 93.00 196 PHE A N 1
ATOM 1596 C CA . PHE A 1 196 ? 28.536 -11.334 -29.625 1.00 93.00 196 PHE A CA 1
ATOM 1597 C C . PHE A 1 196 ? 27.288 -11.399 -30.520 1.00 93.00 196 PHE A C 1
ATOM 1599 O O . PHE A 1 196 ? 26.356 -12.148 -30.235 1.00 93.00 196 PHE A O 1
ATOM 1606 N N . ILE A 1 197 ? 27.297 -10.699 -31.662 1.00 90.81 197 ILE A N 1
ATOM 1607 C CA . ILE A 1 197 ? 26.201 -10.762 -32.645 1.00 90.81 197 ILE A CA 1
ATOM 1608 C C . ILE A 1 197 ? 26.007 -12.196 -33.158 1.00 90.81 197 ILE A C 1
ATOM 1610 O O . ILE A 1 197 ? 24.875 -12.660 -33.302 1.00 90.81 197 ILE A O 1
ATOM 1614 N N . LYS A 1 198 ? 27.101 -12.919 -33.430 1.00 90.81 198 LYS A N 1
ATOM 1615 C CA . LYS A 1 198 ? 27.041 -14.321 -33.860 1.00 90.81 198 LYS A CA 1
ATOM 1616 C C . LYS A 1 198 ? 26.470 -15.223 -32.762 1.00 90.81 198 LYS A C 1
ATOM 1618 O O . LYS A 1 198 ? 25.656 -16.085 -33.075 1.00 90.81 198 LYS A O 1
ATOM 1623 N N . ALA A 1 199 ? 26.859 -15.017 -31.507 1.00 92.06 199 ALA A N 1
ATOM 1624 C CA . ALA A 1 199 ? 26.369 -15.786 -30.368 1.00 92.06 199 ALA A CA 1
ATOM 1625 C C . ALA A 1 199 ? 24.858 -15.598 -30.159 1.00 92.06 199 ALA A C 1
ATOM 1627 O O . ALA A 1 199 ? 24.149 -16.581 -29.957 1.00 92.06 199 ALA A O 1
ATOM 1628 N N . ILE A 1 200 ? 24.344 -14.370 -30.297 1.00 88.12 200 ILE A N 1
ATOM 1629 C CA . ILE A 1 200 ? 22.898 -14.096 -30.230 1.00 88.12 200 ILE A CA 1
ATOM 1630 C C . ILE A 1 200 ? 22.145 -14.845 -31.331 1.00 88.12 200 ILE A C 1
ATOM 1632 O O . ILE A 1 200 ? 21.169 -15.536 -31.046 1.00 88.12 200 ILE A O 1
ATOM 1636 N N . ARG A 1 201 ? 22.628 -14.777 -32.577 1.00 86.94 201 ARG A N 1
ATOM 1637 C CA . ARG A 1 201 ? 22.019 -15.524 -33.691 1.00 86.94 201 ARG A CA 1
ATOM 1638 C C . ARG A 1 201 ? 22.052 -17.029 -33.452 1.00 86.94 201 ARG A C 1
ATOM 1640 O O . ARG A 1 201 ? 21.069 -17.711 -33.712 1.00 86.94 201 ARG A O 1
ATOM 1647 N N . GLN A 1 202 ? 23.166 -17.546 -32.933 1.00 91.12 202 GLN A N 1
ATOM 1648 C CA . GLN A 1 202 ? 23.287 -18.961 -32.595 1.00 91.12 202 GLN A CA 1
ATOM 1649 C C . GLN A 1 202 ? 22.262 -19.363 -31.529 1.00 91.12 202 GLN A C 1
ATOM 1651 O O . GLN A 1 202 ? 21.622 -20.396 -31.680 1.00 91.12 202 GLN A O 1
ATOM 1656 N N . ARG A 1 203 ? 22.067 -18.539 -30.491 1.00 89.88 203 ARG A N 1
ATOM 1657 C CA . ARG A 1 203 ? 21.033 -18.760 -29.472 1.00 89.88 203 ARG A CA 1
ATOM 1658 C C . ARG A 1 203 ? 19.639 -18.813 -30.098 1.00 89.88 203 ARG A C 1
ATOM 1660 O O . ARG A 1 203 ? 18.920 -19.761 -29.817 1.00 89.88 203 ARG A O 1
ATOM 1667 N N . GLN A 1 204 ? 19.279 -17.849 -30.948 1.00 87.06 204 GLN A N 1
ATOM 1668 C CA . GLN A 1 204 ? 17.978 -17.832 -31.634 1.00 87.06 204 GLN A CA 1
ATOM 1669 C C . GLN A 1 204 ? 17.747 -19.117 -32.441 1.00 87.06 204 GLN A C 1
ATOM 1671 O O . GLN A 1 204 ? 16.726 -19.773 -32.265 1.00 87.06 204 GLN A O 1
ATOM 1676 N N . VAL A 1 205 ? 18.731 -19.536 -33.245 1.00 89.69 205 VAL A N 1
ATOM 1677 C CA . VAL A 1 205 ? 18.648 -20.778 -34.035 1.00 89.69 205 VAL A CA 1
ATOM 1678 C C . VAL A 1 205 ? 18.517 -22.012 -33.143 1.00 89.69 205 VAL A C 1
ATOM 1680 O O . VAL A 1 205 ? 17.721 -22.898 -33.442 1.00 89.69 205 VAL A O 1
ATOM 1683 N N . THR A 1 206 ? 19.291 -22.098 -32.059 1.00 92.44 206 THR A N 1
ATOM 1684 C CA . THR A 1 206 ? 19.204 -23.236 -31.137 1.00 92.44 206 THR A CA 1
ATOM 1685 C C . THR A 1 206 ? 17.841 -23.284 -30.450 1.00 92.44 206 THR A C 1
ATOM 1687 O O . THR A 1 206 ? 17.243 -24.351 -30.407 1.00 92.44 206 THR A O 1
ATOM 1690 N N . MET A 1 207 ? 17.326 -22.155 -29.951 1.00 90.75 207 MET A N 1
ATOM 1691 C CA . MET A 1 207 ? 16.011 -22.111 -29.300 1.00 90.75 207 MET A CA 1
ATOM 1692 C C . MET A 1 207 ? 14.891 -22.515 -30.269 1.00 90.75 207 MET A C 1
ATOM 1694 O O . MET A 1 207 ? 14.055 -23.329 -29.894 1.00 90.75 207 MET A O 1
ATOM 1698 N N . GLN A 1 208 ? 14.927 -22.028 -31.516 1.00 90.12 208 GLN A N 1
ATOM 1699 C CA . GLN A 1 208 ? 13.973 -22.409 -32.565 1.00 90.12 208 GLN A CA 1
ATOM 1700 C C . GLN A 1 208 ? 13.966 -23.928 -32.791 1.00 90.12 208 GLN A C 1
ATOM 1702 O O . GLN A 1 208 ? 12.923 -24.562 -32.679 1.00 90.12 208 GLN A O 1
ATOM 1707 N N . LYS A 1 209 ? 15.141 -24.531 -33.018 1.00 92.56 209 LYS A N 1
ATOM 1708 C CA . LYS A 1 209 ? 15.266 -25.983 -33.238 1.00 92.56 209 LYS A CA 1
ATOM 1709 C C . LYS A 1 209 ? 14.794 -26.808 -32.046 1.00 92.56 209 LYS A C 1
ATOM 1711 O O . LYS A 1 209 ? 14.201 -27.869 -32.216 1.00 92.56 209 LYS A O 1
ATOM 1716 N N . THR A 1 210 ? 15.088 -26.344 -30.834 1.00 94.44 210 THR A N 1
ATOM 1717 C CA . THR A 1 210 ? 14.622 -27.004 -29.613 1.00 94.44 210 THR A CA 1
ATOM 1718 C C . THR A 1 210 ? 13.100 -26.952 -29.522 1.00 94.44 210 THR A C 1
ATOM 1720 O O . THR A 1 210 ? 12.487 -27.969 -29.212 1.00 94.44 210 THR A O 1
ATOM 1723 N N . MET A 1 211 ? 12.488 -25.803 -29.824 1.00 93.44 211 MET A N 1
ATOM 1724 C CA . MET A 1 211 ? 11.034 -25.658 -29.793 1.00 93.44 211 MET A CA 1
ATOM 1725 C C . MET A 1 211 ? 10.356 -26.518 -30.866 1.00 93.44 211 MET A C 1
ATOM 1727 O O . MET A 1 211 ? 9.394 -27.214 -30.559 1.00 93.44 211 MET A O 1
ATOM 1731 N N . GLU A 1 212 ? 10.906 -26.563 -32.082 1.00 91.88 212 GLU A N 1
ATOM 1732 C CA . GLU A 1 212 ? 10.466 -27.469 -33.155 1.00 91.88 212 GLU A CA 1
ATOM 1733 C C . GLU A 1 212 ? 10.479 -28.933 -32.703 1.00 91.88 212 GLU A C 1
ATOM 1735 O O . GLU A 1 212 ? 9.487 -29.642 -32.857 1.00 91.88 212 GLU A O 1
ATOM 1740 N N . ALA A 1 213 ? 11.564 -29.379 -32.065 1.00 94.38 213 ALA A N 1
ATOM 1741 C CA . ALA A 1 213 ? 11.659 -30.741 -31.548 1.00 94.38 213 ALA A CA 1
ATOM 1742 C C . ALA A 1 213 ? 10.654 -31.030 -30.417 1.00 94.38 213 ALA A C 1
ATOM 1744 O O . ALA A 1 213 ? 10.133 -32.145 -30.331 1.00 94.38 213 ALA A O 1
ATOM 1745 N N . ILE A 1 214 ? 10.379 -30.051 -29.546 1.00 94.50 214 ILE A N 1
ATOM 1746 C CA . ILE A 1 214 ? 9.383 -30.184 -28.472 1.00 94.50 214 ILE A CA 1
ATOM 1747 C C . ILE A 1 214 ? 7.979 -30.325 -29.064 1.00 94.50 214 ILE A C 1
ATOM 1749 O O . ILE A 1 214 ? 7.262 -31.257 -28.700 1.00 94.50 214 ILE A O 1
ATOM 1753 N N . VAL A 1 215 ? 7.606 -29.437 -29.989 1.00 92.88 215 VAL A N 1
ATOM 1754 C CA . VAL A 1 215 ? 6.286 -29.446 -30.634 1.00 92.88 215 VAL A CA 1
ATOM 1755 C C . VAL A 1 215 ? 6.076 -30.733 -31.421 1.00 92.88 215 VAL A C 1
ATOM 1757 O O . VAL A 1 215 ? 5.026 -31.352 -31.282 1.00 92.88 215 VAL A O 1
ATOM 1760 N N . GLU A 1 216 ? 7.082 -31.198 -32.163 1.00 91.50 216 GLU A N 1
ATOM 1761 C CA . GLU A 1 216 ? 6.993 -32.465 -32.895 1.00 91.50 216 GLU A CA 1
ATOM 1762 C C . GLU A 1 216 ? 6.787 -33.652 -31.942 1.00 91.50 216 GLU A C 1
ATOM 1764 O O . GLU A 1 216 ? 5.927 -34.504 -32.162 1.00 91.50 216 GLU A O 1
ATOM 1769 N N . ARG A 1 217 ? 7.526 -33.695 -30.825 1.00 94.19 217 ARG A N 1
ATOM 1770 C CA . ARG A 1 217 ? 7.405 -34.779 -29.838 1.00 94.19 217 ARG A CA 1
ATOM 1771 C C . ARG A 1 217 ? 6.086 -34.746 -29.064 1.00 94.19 217 ARG A C 1
ATOM 1773 O O . ARG A 1 217 ? 5.647 -35.791 -28.589 1.00 94.19 217 ARG A O 1
ATOM 1780 N N . GLN A 1 218 ? 5.475 -33.573 -28.913 1.00 92.88 218 GLN A N 1
ATOM 1781 C CA . GLN A 1 218 ? 4.224 -33.369 -28.176 1.00 92.88 218 GLN A CA 1
ATOM 1782 C C . GLN A 1 218 ? 3.061 -32.952 -29.085 1.00 92.88 218 GLN A C 1
ATOM 1784 O O . GLN A 1 218 ? 2.113 -32.319 -28.624 1.00 92.88 218 GLN A O 1
ATOM 1789 N N . LYS A 1 219 ? 3.100 -33.329 -30.369 1.00 90.00 219 LYS A N 1
ATOM 1790 C CA . LYS A 1 219 ? 2.127 -32.892 -31.378 1.00 90.00 219 LYS A CA 1
ATOM 1791 C C . LYS A 1 219 ? 0.678 -33.139 -30.966 1.00 90.00 219 LYS A C 1
ATOM 1793 O O . LYS A 1 219 ? -0.156 -32.254 -31.118 1.00 90.00 219 LYS A O 1
ATOM 1798 N N . ASP A 1 220 ? 0.381 -34.304 -30.390 1.00 91.44 220 ASP A N 1
ATOM 1799 C CA . ASP A 1 220 ? -0.972 -34.629 -29.924 1.00 91.44 220 ASP A CA 1
ATOM 1800 C C . ASP A 1 220 ? -1.491 -33.651 -28.866 1.00 91.44 220 ASP A C 1
ATOM 1802 O O . ASP A 1 220 ? -2.647 -33.246 -28.943 1.00 91.44 220 ASP A O 1
ATOM 1806 N N . PHE A 1 221 ? -0.641 -33.227 -27.927 1.00 93.00 221 PHE A N 1
ATOM 1807 C CA . PHE A 1 221 ? -1.014 -32.268 -26.885 1.00 93.00 221 PHE A CA 1
ATOM 1808 C C . PHE A 1 221 ? -1.333 -30.895 -27.484 1.00 93.00 221 PHE A C 1
ATOM 1810 O O . PHE A 1 221 ? -2.350 -30.296 -27.150 1.00 93.00 221 PHE A O 1
ATOM 1817 N N . PHE A 1 222 ? -0.513 -30.412 -28.422 1.00 90.00 222 PHE A N 1
ATOM 1818 C CA . PHE A 1 222 ? -0.772 -29.135 -29.096 1.00 90.00 222 PHE A CA 1
ATOM 1819 C C . PHE A 1 222 ? -2.014 -29.178 -30.002 1.00 90.00 222 PHE A C 1
ATOM 1821 O O . PHE A 1 222 ? -2.664 -28.153 -30.181 1.00 90.00 222 PHE A O 1
ATOM 1828 N N . MET A 1 223 ? -2.367 -30.347 -30.550 1.00 87.19 223 MET A N 1
ATOM 1829 C CA . MET A 1 223 ? -3.545 -30.514 -31.413 1.00 87.19 223 MET A CA 1
ATOM 1830 C C . MET A 1 223 ? -4.849 -30.748 -30.640 1.00 87.19 223 MET A C 1
ATOM 1832 O O . MET A 1 223 ? -5.910 -30.336 -31.104 1.00 87.19 223 MET A O 1
ATOM 1836 N N . LYS A 1 224 ? -4.799 -31.462 -29.509 1.00 88.69 224 LYS A N 1
ATOM 1837 C CA . LYS A 1 224 ? -5.992 -31.964 -28.797 1.00 88.69 224 LYS A CA 1
ATOM 1838 C C . LYS A 1 224 ? -6.170 -31.371 -27.397 1.00 88.69 224 LYS A C 1
ATOM 1840 O O . LYS A 1 224 ? -7.254 -31.504 -26.838 1.00 88.69 224 LYS A O 1
ATOM 1845 N N . GLY A 1 225 ? -5.153 -30.699 -26.861 1.00 81.44 225 GLY A N 1
ATOM 1846 C CA . GLY A 1 225 ? -5.123 -30.213 -25.483 1.00 81.44 225 GLY A CA 1
ATOM 1847 C C . GLY A 1 225 ? -4.624 -31.262 -24.474 1.00 81.44 225 GLY A C 1
ATOM 1848 O O . GLY A 1 225 ? -4.141 -32.323 -24.882 1.00 81.44 225 GLY A O 1
ATOM 1849 N N . PRO A 1 226 ? -4.688 -30.938 -23.167 1.00 68.62 226 PRO A N 1
ATOM 1850 C CA . PRO A 1 226 ? -4.336 -31.840 -22.066 1.00 68.62 226 PRO A CA 1
ATOM 1851 C C . PRO A 1 226 ? -5.219 -33.086 -21.962 1.00 68.62 226 PRO A C 1
ATOM 1853 O O . PRO A 1 226 ? -6.420 -32.996 -22.302 1.00 68.62 226 PRO A O 1
#

Secondary structure (DSSP, 8-state):
-HHHHHHHHHTB-TTSBBPTT--HHHHHHHTTS-HHHHHHHHHHHHTSSSTTTTBSSHHHHHHHHHHHHHHHH----HHHHHHHHHSHHHHHTT-HHHHHHHHT--HHHHHHHHHHHHTS-S-TTTTTS---------SEEEEEETTEEEEEE--TT-------HHHHHHHHS-TTTS-HHHHHHHHHHHHHHHHHHHHHHHHHHHHHHHHHHHHHHTHHHHHH--

pLDDT: mean 88.96, std 9.7, range [54.69, 97.56]

Foldseek 3Di:
DVVLLVVQQVQADLLQEGDLVDALVNSCVVVVHDSVVSVVSLLVSCCDPVHLGHHNALLSSLLRVLVNCCVPVVDPLVLLNCCSVPPVVCVVVVVLVVSCVVVVHDSVSVVVSCVVSVVGRSRRSHPVPPPPPVPPDDQWDWDQDPNDTDIDGPCVPDDDDDDDVVLVVVLVDDPVPDDPVRNVVSVVVVVVSVVVNVVVVVVVVVVVVVVVVVCVVCVCCVVPND

Sequence (226 aa):
EFSIGEYIIYNLRDDGWLDTEVTTESIALIFETDPGLVERVLKRVQRMDPVGIAARNLRECLMVQLEVKRDTANGHYDIPLRILRDCYEDFVNRRFEKVADQLGISLDQVKASLQEIGKLNPKPGEGYADAKQNYILPDFFVELVDGELVISLNDYKTPGLRISNYYKKMLRQPKKLVDKEVRKFLKDKIDSAKWFIKAIRQRQVTMQKTMEAIVERQKDFFMKGP